Protein AF-A0A935DLB4-F1 (afdb_monomer_lite)

Sequence (302 aa):
MVGELGRLRHGSGQMFHLSMPGDGAEGYAFLTAQEVAPCGLDTGTPAPLRVSHPVTPTAVHASSFIAARDRQYPPELAFDGDPGDGVERGRPWLWRGRVDRGVVRHTDRSRRVTLTTGWDRVSGHGEDLFTGNSHLRRVSFQVDGRTVGTPDVAEDDREVTFEHLHAVGSTVRLVAEAVWPGARWSDLCIAEITIEGTLRQTVASPPPRPSSDDETGAGGDDADQSRCLYQTYTSFHLRPTETVTRVGSEEVATNPQVRVLRAGTTLRGRDGIFYVRFLDGSEREGWMFIPLRDLGPGCPQI

Radius of gyration: 26.47 Å; chains: 1; bounding box: 64×54×97 Å

Foldseek 3Di:
DDDDDDDDDDDDDDDDDDDDDDDDDDDDDDDDDDDDDDDDPDPDDPDPDQDWDWAQALAFDFPDADDDPVDGDGRNQQAPPDLPPPPPPFDDGFAADWGFFTFRQAQWQWAKKKWQFANQDAGPVRHGRRLQAKGAQWKFKDAPNHTPDIDGADSPRRMDMDHGRRDGHRTMTMTRPDIDHHPHYRGYHISHMIIITRHPPPVPDPPDDPDPDDDDDDDDPPVQQVPWKFFRRYWWWFAADPDPDNVRTDTDGDGFIKRFREWDPDDDVQWTWTWIATPPPPRDIGIITDRQVRTDPSHHDD

Structure (mmCIF, N/CA/C/O backbone):
data_AF-A0A935DLB4-F1
#
_entry.id   AF-A0A935DLB4-F1
#
loop_
_atom_site.group_PDB
_atom_site.id
_atom_site.type_symbol
_atom_site.label_atom_id
_atom_site.label_alt_id
_atom_site.label_comp_id
_atom_site.label_asym_id
_atom_site.label_entity_id
_atom_site.label_seq_id
_atom_site.pdbx_PDB_ins_code
_atom_site.Cartn_x
_atom_site.Cartn_y
_atom_site.Cartn_z
_atom_site.occupancy
_atom_site.B_iso_or_equiv
_atom_site.auth_seq_id
_atom_site.auth_comp_id
_atom_site.auth_asym_id
_atom_site.auth_atom_id
_atom_site.pdbx_PDB_model_num
ATOM 1 N N . MET A 1 1 ? -17.895 -26.496 -55.980 1.00 35.25 1 MET A N 1
ATOM 2 C CA . MET A 1 1 ? -19.292 -26.834 -55.646 1.00 35.25 1 MET A CA 1
ATOM 3 C C . MET A 1 1 ? -19.888 -25.588 -55.022 1.00 35.25 1 MET A C 1
ATOM 5 O O . MET A 1 1 ? -19.313 -25.081 -54.071 1.00 35.25 1 MET A O 1
ATOM 9 N N . VAL A 1 2 ? -20.895 -25.016 -55.678 1.00 35.00 2 VAL A N 1
ATOM 10 C CA . VAL A 1 2 ? -21.557 -23.768 -55.279 1.00 35.00 2 VAL A CA 1
ATOM 11 C C . VAL A 1 2 ? -22.557 -24.065 -54.167 1.00 35.00 2 VAL A C 1
ATOM 13 O O . VAL A 1 2 ? -23.265 -25.064 -54.243 1.00 35.00 2 VAL A O 1
ATOM 16 N N . GLY A 1 3 ? -22.628 -23.166 -53.191 1.00 26.30 3 GLY A N 1
ATOM 17 C CA . GLY A 1 3 ? -23.723 -23.046 -52.231 1.00 26.30 3 GLY A CA 1
ATOM 18 C C . GLY A 1 3 ? -23.217 -22.366 -50.962 1.00 26.30 3 GLY A C 1
ATOM 19 O O . GLY A 1 3 ? -22.124 -22.673 -50.509 1.00 26.30 3 GLY A O 1
ATOM 20 N N . GLU A 1 4 ? -23.887 -21.436 -50.305 1.00 25.45 4 GLU A N 1
ATOM 21 C CA . GLU A 1 4 ? -25.060 -20.605 -50.561 1.00 25.45 4 GLU A CA 1
ATOM 22 C C . GLU A 1 4 ? -25.022 -19.623 -49.367 1.00 25.45 4 GLU A C 1
ATOM 24 O O . GLU A 1 4 ? -24.792 -20.042 -48.230 1.00 25.45 4 GLU A O 1
ATOM 29 N N . LEU A 1 5 ? -25.135 -18.311 -49.597 1.00 37.47 5 LEU A N 1
ATOM 30 C CA . LEU A 1 5 ? -25.153 -17.314 -48.517 1.00 37.47 5 LEU A CA 1
ATOM 31 C C . LEU A 1 5 ? -26.534 -17.325 -47.853 1.00 37.47 5 LEU A C 1
ATOM 33 O O . LEU A 1 5 ? -27.473 -16.689 -48.329 1.00 37.47 5 LEU A O 1
ATOM 37 N N . GLY A 1 6 ? -26.646 -18.046 -46.739 1.00 26.39 6 GLY A N 1
ATOM 38 C CA . GLY A 1 6 ? -27.829 -18.039 -45.884 1.00 26.39 6 GLY A CA 1
ATOM 39 C C . GLY A 1 6 ? -27.873 -16.808 -44.974 1.00 26.39 6 GLY A C 1
ATOM 40 O O . GLY A 1 6 ? -27.050 -16.658 -44.075 1.00 26.39 6 GLY A O 1
ATOM 41 N N . ARG A 1 7 ? -28.862 -15.934 -45.188 1.00 33.34 7 ARG A N 1
ATOM 42 C CA . ARG A 1 7 ? -29.357 -14.966 -44.189 1.00 33.34 7 ARG A CA 1
ATOM 43 C C . ARG A 1 7 ? -30.358 -15.645 -43.239 1.00 33.34 7 ARG A C 1
ATOM 45 O O . ARG A 1 7 ? -31.041 -16.566 -43.676 1.00 33.34 7 ARG A O 1
ATOM 52 N N . LEU A 1 8 ? -30.538 -15.038 -42.047 1.00 26.02 8 LEU A N 1
ATOM 53 C CA . LEU A 1 8 ? -31.486 -15.304 -40.924 1.00 26.02 8 LEU A CA 1
ATOM 54 C C . LEU A 1 8 ? -30.790 -15.998 -39.729 1.00 26.02 8 LEU A C 1
ATOM 56 O O . LEU A 1 8 ? -29.996 -16.895 -3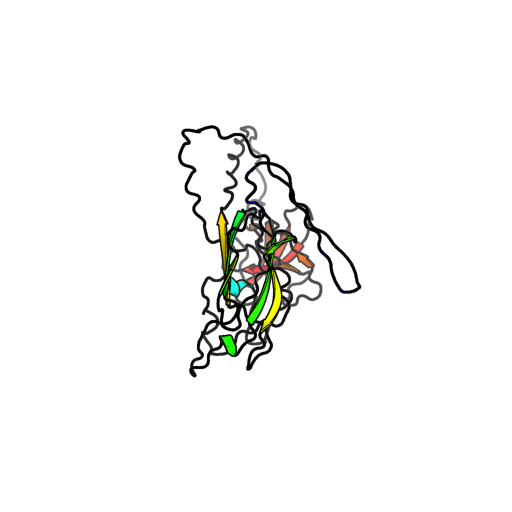9.948 1.00 26.02 8 LEU A O 1
ATOM 60 N N . ARG A 1 9 ? -30.991 -15.678 -38.440 1.00 27.14 9 ARG A N 1
ATOM 61 C CA . ARG A 1 9 ? -31.969 -14.877 -37.670 1.00 27.14 9 ARG A CA 1
ATOM 62 C C . ARG A 1 9 ? -31.340 -14.524 -36.304 1.00 27.14 9 ARG A C 1
ATOM 64 O O . ARG A 1 9 ? -30.455 -15.229 -35.834 1.00 27.14 9 ARG A O 1
ATOM 71 N N . HIS A 1 10 ? -31.838 -13.475 -35.648 1.00 35.41 10 HIS A N 1
ATOM 72 C CA . HIS A 1 10 ? -31.588 -13.212 -34.226 1.00 35.41 10 HIS A CA 1
ATOM 73 C C . HIS A 1 10 ? -32.080 -14.378 -33.347 1.00 35.41 10 HIS A C 1
ATOM 75 O O . HIS A 1 10 ? -33.211 -14.827 -33.517 1.00 35.41 10 HIS A O 1
ATOM 81 N N . GLY A 1 11 ? -31.261 -14.778 -32.368 1.00 31.97 11 GLY A N 1
ATOM 82 C CA . GLY A 1 11 ? -31.686 -15.529 -31.182 1.00 31.97 11 GLY A CA 1
ATOM 83 C C . GLY A 1 11 ? -31.519 -17.050 -31.233 1.00 31.97 11 GLY A C 1
ATOM 84 O O . GLY A 1 11 ? -32.480 -17.763 -31.484 1.00 31.97 11 GLY A O 1
ATOM 85 N N . SER A 1 12 ? -30.326 -17.542 -30.887 1.00 30.66 12 SER A N 1
ATOM 86 C CA . SER A 1 12 ? -30.101 -18.831 -30.203 1.00 30.66 12 SER A CA 1
ATOM 87 C C . SER A 1 12 ? -28.613 -18.944 -29.857 1.00 30.66 12 SER A C 1
ATOM 89 O O . SER A 1 12 ? -27.769 -18.679 -30.712 1.00 30.66 12 SER A O 1
ATOM 91 N N . GLY A 1 13 ? -28.293 -19.280 -28.605 1.00 26.25 13 GLY A N 1
ATOM 92 C CA . GLY A 1 13 ? -26.923 -19.340 -28.090 1.00 26.25 13 GLY A CA 1
ATOM 93 C C . GLY A 1 13 ? -26.011 -20.265 -28.897 1.00 26.25 13 GLY A C 1
ATOM 94 O O . GLY A 1 13 ? -26.408 -21.359 -29.294 1.00 26.25 13 GLY A O 1
ATOM 95 N N . GLN A 1 14 ? -24.779 -19.815 -29.132 1.00 24.69 14 GLN A N 1
ATOM 96 C CA . GLN A 1 14 ? -23.723 -20.662 -29.674 1.00 24.69 14 GLN A CA 1
ATOM 97 C C . GLN A 1 14 ? -23.152 -21.556 -28.572 1.00 24.69 14 GLN A C 1
ATOM 99 O O . GLN A 1 14 ? -22.844 -21.104 -27.471 1.00 24.69 14 GLN A O 1
ATOM 104 N N . MET A 1 15 ? -23.012 -22.834 -28.907 1.00 22.64 15 MET A N 1
ATOM 105 C CA . MET A 1 15 ? -22.328 -23.855 -28.127 1.00 22.64 15 MET A CA 1
ATOM 106 C C . MET A 1 15 ? -20.894 -23.944 -28.664 1.00 22.64 15 MET A C 1
ATOM 108 O O . MET A 1 15 ? -20.707 -24.194 -29.854 1.00 22.64 15 MET A O 1
ATOM 112 N N . PHE A 1 16 ? -19.885 -23.716 -27.822 1.00 23.53 16 PHE A N 1
ATOM 113 C CA . PHE A 1 16 ? -18.481 -23.928 -28.187 1.00 23.53 16 PHE A CA 1
ATOM 114 C C . PHE A 1 16 ? -18.034 -25.306 -27.694 1.00 23.53 16 PHE A C 1
ATOM 116 O O . PHE A 1 16 ? -18.221 -25.639 -26.525 1.00 23.53 16 PHE A O 1
ATOM 123 N N . HIS A 1 17 ? -17.438 -26.101 -28.582 1.00 21.72 17 HIS A N 1
ATOM 124 C CA . HIS A 1 17 ? -16.806 -27.377 -28.249 1.00 21.72 17 HIS A CA 1
ATOM 125 C C . HIS A 1 17 ? -15.303 -27.125 -28.053 1.00 21.72 17 HIS A C 1
ATOM 127 O O . HIS A 1 17 ? -14.601 -26.806 -29.012 1.00 21.72 17 HIS A O 1
ATOM 133 N N . LEU A 1 18 ? -14.804 -27.234 -26.821 1.00 24.72 18 LEU A N 1
ATOM 134 C CA . LEU A 1 18 ? -13.372 -27.156 -26.513 1.00 24.72 18 LEU A CA 1
ATOM 135 C C . LEU A 1 18 ? -12.812 -28.582 -26.460 1.00 24.72 18 LEU A C 1
ATOM 137 O O . LEU A 1 18 ? -13.233 -29.376 -25.625 1.00 24.72 18 LEU A O 1
ATOM 141 N N . SER A 1 19 ? -11.877 -28.916 -27.352 1.00 23.72 19 SER A N 1
ATOM 142 C CA . SER A 1 19 ? -11.066 -30.137 -27.231 1.00 23.72 19 SER A CA 1
ATOM 143 C C . SER A 1 19 ? -9.727 -29.755 -26.610 1.00 23.72 19 SER A C 1
ATOM 145 O O . SER A 1 19 ? -9.022 -28.916 -27.168 1.00 23.72 19 SER A O 1
ATOM 147 N N . MET A 1 20 ? -9.384 -30.341 -25.463 1.00 30.75 20 MET A N 1
ATOM 148 C CA . MET A 1 20 ? -8.102 -30.108 -24.789 1.00 30.75 20 MET A CA 1
ATOM 149 C C . MET A 1 20 ? -7.188 -31.329 -24.951 1.00 30.75 20 MET A C 1
ATOM 151 O O . MET A 1 20 ? -7.648 -32.444 -24.703 1.00 30.75 20 MET A O 1
ATOM 155 N N . PRO A 1 21 ? -5.910 -31.159 -25.329 1.00 29.58 21 PRO A N 1
ATOM 156 C CA . PRO A 1 21 ? -4.906 -32.201 -25.178 1.00 29.58 21 PRO A CA 1
ATOM 157 C C . PRO A 1 21 ? -4.142 -32.022 -23.853 1.00 29.58 21 PRO A C 1
ATOM 159 O O . PRO A 1 21 ? -3.498 -30.994 -23.654 1.00 29.58 21 PRO A O 1
ATOM 162 N N . GLY A 1 22 ? -4.168 -33.032 -22.977 1.00 28.39 22 GLY A N 1
ATOM 163 C CA . GLY A 1 22 ? -3.232 -33.163 -21.847 1.00 28.39 22 GLY A CA 1
ATOM 164 C C . GLY A 1 22 ? -3.891 -33.402 -20.486 1.00 28.39 22 GLY A C 1
ATOM 165 O O . GLY A 1 22 ? -4.756 -32.640 -20.063 1.00 28.39 22 GLY A O 1
ATOM 166 N N . ASP A 1 23 ? -3.464 -34.474 -19.817 1.00 34.12 23 ASP A N 1
ATOM 167 C CA . ASP A 1 23 ? -3.998 -34.985 -18.552 1.00 34.12 23 ASP A CA 1
ATOM 168 C C . ASP A 1 23 ? -3.716 -34.069 -17.348 1.00 34.12 23 ASP A C 1
ATOM 170 O O . ASP A 1 23 ? -2.567 -33.715 -17.084 1.00 34.12 23 ASP A O 1
ATOM 174 N N . GLY A 1 24 ? -4.765 -33.782 -16.563 1.00 31.30 24 GLY A N 1
ATOM 175 C CA . GLY A 1 24 ? -4.637 -33.355 -15.162 1.00 31.30 24 GLY A CA 1
ATOM 176 C C . GLY A 1 24 ? -5.368 -32.067 -14.753 1.00 31.30 24 GLY A C 1
ATOM 177 O O . GLY A 1 24 ? -4.694 -31.087 -14.479 1.00 31.30 24 GLY A O 1
ATOM 178 N N . ALA A 1 25 ? -6.713 -32.130 -14.685 1.00 26.31 25 ALA A N 1
ATOM 179 C CA . ALA A 1 25 ? -7.640 -31.572 -13.660 1.00 26.31 25 ALA A CA 1
ATOM 180 C C . ALA A 1 25 ? -7.475 -30.088 -13.183 1.00 26.31 25 ALA A C 1
ATOM 182 O O . ALA A 1 25 ? -6.382 -29.676 -12.831 1.00 26.31 25 ALA A O 1
ATOM 183 N N . GLU A 1 26 ? -8.473 -29.194 -13.042 1.00 25.69 26 GLU A N 1
ATOM 184 C CA . GLU A 1 26 ? -9.954 -29.187 -13.047 1.00 25.69 26 GLU A CA 1
ATOM 185 C C . GLU A 1 26 ? -10.482 -27.821 -13.592 1.00 25.69 26 GLU A C 1
ATOM 187 O O . GLU A 1 26 ? -9.744 -26.835 -13.617 1.00 25.69 26 GLU A O 1
ATOM 192 N N . GLY A 1 27 ? -11.755 -27.763 -14.032 1.00 22.38 27 GLY A N 1
ATOM 193 C CA . GLY A 1 27 ? -12.487 -26.548 -14.481 1.00 22.38 27 GLY A CA 1
ATOM 194 C C . GLY A 1 27 ? -12.717 -25.515 -13.360 1.00 22.38 27 GLY A C 1
ATOM 195 O O . GLY A 1 27 ? -12.320 -25.764 -12.234 1.00 22.38 27 GLY A O 1
ATOM 196 N N . TYR A 1 28 ? -13.275 -24.310 -13.577 1.00 22.78 28 TYR A N 1
ATOM 197 C CA . TYR A 1 28 ? -14.666 -23.991 -13.980 1.00 22.78 28 TYR A CA 1
ATOM 198 C C . TYR A 1 28 ? -14.797 -22.571 -14.591 1.00 22.78 28 TYR A C 1
ATOM 200 O O . TYR A 1 28 ? -13.914 -21.730 -14.434 1.00 22.78 28 TYR A O 1
ATOM 208 N N . ALA A 1 29 ? -15.957 -22.275 -15.197 1.00 19.80 29 ALA A N 1
ATOM 209 C CA . ALA A 1 29 ? -16.395 -20.945 -15.639 1.00 19.80 29 ALA A CA 1
ATOM 210 C C . ALA A 1 29 ? -17.683 -20.513 -14.910 1.00 19.80 29 ALA A C 1
ATOM 212 O O . ALA A 1 29 ? -18.537 -21.351 -14.627 1.00 19.80 29 ALA A O 1
ATOM 213 N N . PHE A 1 30 ? -17.864 -19.206 -14.684 1.00 20.28 30 PHE A N 1
ATOM 214 C CA . PHE A 1 30 ? -19.145 -18.622 -14.269 1.00 20.28 30 PHE A CA 1
ATOM 215 C C . PHE A 1 30 ? -19.497 -17.407 -15.135 1.00 20.28 30 PHE A C 1
ATOM 217 O O . PHE A 1 30 ? -18.723 -16.457 -15.241 1.00 20.28 30 PHE A O 1
ATOM 224 N N . LEU A 1 31 ? -20.703 -17.439 -15.702 1.00 20.25 31 LEU A N 1
ATOM 225 C CA . LEU A 1 31 ? -21.439 -16.304 -16.254 1.00 20.25 31 LEU A CA 1
ATOM 226 C C . LEU A 1 31 ? -22.656 -16.082 -15.356 1.00 20.25 31 LEU A C 1
ATOM 228 O O . LEU A 1 31 ? -23.436 -17.008 -15.142 1.00 20.25 31 LEU A O 1
ATOM 232 N N . THR A 1 32 ? -22.853 -14.861 -14.871 1.00 21.97 32 THR A N 1
ATOM 233 C CA . THR A 1 32 ? -24.133 -14.438 -14.291 1.00 21.97 32 THR A CA 1
ATOM 234 C C . THR A 1 32 ? -24.615 -13.209 -15.041 1.00 21.97 32 THR A C 1
ATOM 236 O O . THR A 1 32 ? -23.935 -12.183 -15.065 1.00 21.97 32 THR A O 1
ATOM 239 N N . ALA A 1 33 ? -25.769 -13.355 -15.689 1.00 22.62 33 ALA A N 1
ATOM 240 C CA . ALA A 1 33 ? -26.461 -12.309 -16.421 1.00 22.62 33 ALA A CA 1
ATOM 241 C C . ALA A 1 33 ? -26.985 -11.218 -15.477 1.00 22.62 33 ALA A C 1
ATOM 243 O O . ALA A 1 33 ? -27.434 -11.513 -14.369 1.00 22.62 33 ALA A O 1
ATOM 244 N N . GLN A 1 34 ? -26.984 -9.976 -15.958 1.00 24.09 34 GLN A N 1
ATOM 245 C CA . GLN A 1 34 ? -27.821 -8.913 -15.420 1.00 24.09 34 GLN A CA 1
ATOM 246 C C . GLN A 1 34 ? -28.918 -8.607 -16.447 1.00 24.09 34 GLN A C 1
ATOM 248 O O . GLN A 1 34 ? -28.673 -8.562 -17.651 1.00 24.09 34 GLN A O 1
ATOM 253 N N . GLU A 1 35 ? -30.135 -8.480 -15.936 1.00 25.00 35 GLU A N 1
ATOM 254 C CA . GLU A 1 35 ? -31.395 -8.250 -16.637 1.00 25.00 35 GLU A CA 1
ATOM 255 C C . GLU A 1 35 ? -31.312 -7.049 -17.603 1.00 25.00 35 GLU A C 1
ATOM 257 O O . GLU A 1 35 ? -31.009 -5.928 -17.193 1.00 25.00 35 GLU A O 1
ATOM 262 N N . VAL A 1 36 ? -31.568 -7.277 -18.898 1.00 27.20 36 VAL A N 1
ATOM 263 C CA . VAL A 1 36 ? -31.719 -6.199 -19.888 1.00 27.20 36 VAL A CA 1
ATOM 264 C C . VAL A 1 36 ? -33.172 -5.739 -19.847 1.00 27.20 36 VAL A C 1
ATOM 266 O O . VAL A 1 36 ? -34.053 -6.384 -20.416 1.00 27.20 36 VAL A O 1
ATOM 269 N N . ALA A 1 37 ? -33.425 -4.630 -19.155 1.00 32.31 37 ALA A N 1
ATOM 270 C CA . ALA A 1 37 ? -34.703 -3.936 -19.230 1.00 32.31 37 ALA A CA 1
ATOM 271 C C . ALA A 1 37 ? -34.933 -3.392 -20.661 1.00 32.31 37 ALA A C 1
ATOM 273 O O . ALA A 1 37 ? -33.974 -2.978 -21.320 1.00 32.31 37 ALA A O 1
ATOM 274 N N . PRO A 1 38 ? -36.182 -3.384 -21.165 1.00 38.59 38 PRO A N 1
ATOM 275 C CA . PRO A 1 38 ? -36.496 -2.870 -22.493 1.00 38.59 38 PRO A CA 1
ATOM 276 C C . PRO A 1 38 ? -36.154 -1.380 -22.609 1.00 38.59 38 PRO A C 1
ATOM 278 O O . PRO A 1 38 ? -36.328 -0.615 -21.663 1.00 38.59 38 PRO A O 1
ATOM 281 N N . CYS A 1 39 ? -35.688 -0.980 -23.795 1.00 34.75 39 CYS A N 1
ATOM 282 C CA . CYS A 1 39 ? -35.327 0.389 -24.150 1.00 34.75 39 CYS A CA 1
ATOM 283 C C . CYS A 1 39 ? -36.515 1.352 -23.973 1.00 34.75 39 CYS A C 1
ATOM 285 O O . CYS A 1 39 ? -37.290 1.576 -24.902 1.00 34.75 39 CYS A O 1
ATOM 287 N N . GLY A 1 40 ? -36.649 1.937 -22.786 1.00 39.22 40 GLY A N 1
ATOM 288 C CA . GLY A 1 40 ? -37.397 3.169 -22.585 1.00 39.22 40 GLY A CA 1
ATOM 289 C C . GLY A 1 40 ? -36.527 4.340 -23.027 1.00 39.22 40 GLY A C 1
ATOM 290 O O . GLY A 1 40 ? -35.408 4.492 -22.543 1.00 39.22 40 GLY A O 1
ATOM 291 N N . LEU A 1 41 ? -37.022 5.152 -23.962 1.00 43.94 41 LEU A N 1
ATOM 292 C CA . LEU A 1 41 ? -36.479 6.481 -24.249 1.00 43.94 41 LEU A CA 1
ATOM 293 C C . LEU A 1 41 ? -36.715 7.360 -23.015 1.00 43.94 41 LEU A C 1
ATOM 295 O O . LEU A 1 41 ? -37.708 8.076 -22.929 1.00 43.94 41 LEU A O 1
ATOM 299 N N . ASP A 1 42 ? -35.825 7.241 -22.036 1.00 45.38 42 ASP A N 1
ATOM 300 C CA . ASP A 1 42 ? -35.773 8.132 -20.891 1.00 45.38 42 ASP A CA 1
ATOM 301 C C . ASP A 1 42 ? -35.138 9.443 -21.363 1.00 45.38 42 ASP A C 1
ATOM 303 O O . ASP A 1 42 ? -34.022 9.459 -21.891 1.00 45.38 42 ASP A O 1
ATOM 307 N N . THR A 1 43 ? -35.854 10.556 -21.219 1.00 53.50 43 THR A N 1
ATOM 308 C CA . THR A 1 43 ? -35.376 11.919 -21.515 1.00 53.50 43 THR A CA 1
ATOM 309 C C . THR A 1 43 ? -34.399 12.387 -20.427 1.00 53.50 43 THR A C 1
ATOM 311 O O . THR A 1 43 ? -34.546 13.466 -19.854 1.00 53.50 43 THR A O 1
ATOM 314 N N . GLY A 1 44 ? -33.447 11.510 -20.099 1.00 49.03 44 GLY A N 1
ATOM 315 C CA . GLY A 1 44 ? -32.759 11.418 -18.825 1.00 49.03 44 GLY A CA 1
ATOM 316 C C . GLY A 1 44 ? -32.046 12.698 -18.431 1.00 49.03 44 GLY A C 1
ATOM 317 O O . GLY A 1 44 ? -31.256 13.265 -19.188 1.00 49.03 44 GLY A O 1
ATOM 318 N N . THR A 1 45 ? -32.292 13.112 -17.190 1.00 63.84 45 THR A N 1
ATOM 319 C CA . THR A 1 45 ? -31.398 13.997 -16.448 1.00 63.84 45 THR A CA 1
ATOM 320 C C . THR A 1 45 ? -29.957 13.520 -16.671 1.00 63.84 45 THR A C 1
ATOM 322 O O . THR A 1 45 ? -29.697 12.331 -16.462 1.00 63.84 45 THR A O 1
ATOM 325 N N . PRO A 1 46 ? -29.027 14.382 -17.130 1.00 68.94 46 PRO A N 1
ATOM 326 C CA . PRO A 1 46 ? -27.661 13.962 -17.407 1.00 68.94 46 PRO A CA 1
ATOM 327 C C . PRO A 1 46 ? -27.102 13.269 -16.168 1.00 68.94 46 PRO A C 1
ATOM 329 O O . PRO A 1 46 ? -27.151 13.822 -15.066 1.00 68.94 46 PRO A O 1
ATOM 332 N N . ALA A 1 47 ? -26.627 12.033 -16.343 1.00 65.00 47 ALA A N 1
ATOM 333 C CA . ALA A 1 47 ? -26.032 11.278 -15.253 1.00 65.00 47 ALA A CA 1
ATOM 334 C C . ALA A 1 47 ? -24.938 12.148 -14.614 1.00 65.00 47 ALA A C 1
ATOM 336 O O . ALA A 1 47 ? -24.115 12.707 -15.347 1.00 65.00 47 ALA A O 1
ATOM 337 N N . PRO A 1 48 ? -24.922 12.304 -13.279 1.00 69.56 48 PRO A N 1
ATOM 338 C CA . PRO A 1 48 ? -23.940 13.155 -12.629 1.00 69.56 48 PRO A CA 1
ATOM 339 C C . PRO A 1 48 ? -22.534 12.709 -13.038 1.00 69.56 48 PRO A C 1
ATOM 341 O O . PRO A 1 48 ? -22.217 11.515 -12.992 1.00 69.56 48 PRO A O 1
ATOM 344 N N . LEU A 1 49 ? -21.707 13.672 -13.460 1.00 65.38 49 LEU A N 1
ATOM 345 C CA . LEU A 1 49 ? -20.290 13.467 -13.752 1.00 65.38 49 LEU A CA 1
ATOM 346 C C . LEU A 1 49 ? -19.639 12.813 -12.532 1.00 65.38 49 LEU A C 1
ATOM 348 O O . LEU A 1 49 ? -19.480 13.427 -11.479 1.00 65.38 49 LEU A O 1
ATOM 352 N N . ARG A 1 50 ? -19.299 11.531 -12.662 1.00 71.44 50 ARG A N 1
ATOM 353 C CA . ARG A 1 50 ? -18.614 10.784 -11.608 1.00 71.44 50 ARG A CA 1
ATOM 354 C C . ARG A 1 50 ? -17.133 11.113 -11.683 1.00 71.44 50 ARG A C 1
ATOM 356 O O . ARG A 1 50 ? -16.407 10.434 -12.410 1.00 71.44 50 ARG A O 1
ATOM 363 N N . VAL A 1 51 ? -16.723 12.144 -10.954 1.00 75.75 51 VAL A N 1
ATOM 364 C CA . VAL A 1 51 ? -15.314 12.489 -10.748 1.00 75.75 51 VAL A CA 1
ATOM 365 C C . VAL A 1 51 ? -14.647 11.338 -9.988 1.00 75.75 51 VAL A C 1
ATOM 367 O O . VAL A 1 51 ? -15.162 10.880 -8.966 1.00 75.75 51 VAL A O 1
ATOM 370 N N . SER A 1 52 ? -13.562 10.793 -10.539 1.00 79.19 52 SER A N 1
ATOM 371 C CA . SER A 1 52 ? -12.677 9.877 -9.818 1.00 79.19 52 SER A CA 1
ATOM 372 C C . SER A 1 52 ? -11.679 10.685 -8.999 1.00 79.19 52 SER A C 1
ATOM 374 O O . SER A 1 52 ? -11.235 11.751 -9.422 1.00 79.19 52 SER A O 1
ATOM 376 N N . HIS A 1 53 ? -11.333 10.169 -7.825 1.00 82.75 53 HIS A N 1
ATOM 377 C CA . HIS A 1 53 ? -10.320 10.760 -6.961 1.00 82.75 53 HIS A CA 1
ATOM 378 C C . HIS A 1 53 ? -9.245 9.714 -6.650 1.00 82.75 53 HIS A C 1
ATOM 380 O O . HIS A 1 53 ? -9.583 8.525 -6.562 1.00 82.75 53 HIS A O 1
ATOM 386 N N . PRO A 1 54 ? -7.979 10.132 -6.468 1.00 84.56 54 PRO A N 1
ATOM 387 C CA . PRO A 1 54 ? -6.964 9.284 -5.860 1.00 84.56 54 PRO A CA 1
ATOM 388 C C . PRO A 1 54 ? -7.441 8.792 -4.490 1.00 84.56 54 PRO A C 1
ATOM 390 O O . PRO A 1 54 ? -7.991 9.560 -3.698 1.00 84.56 54 PRO A O 1
ATOM 393 N N . VAL A 1 55 ? -7.248 7.506 -4.226 1.00 82.88 55 VAL A N 1
ATOM 394 C CA . VAL A 1 55 ? -7.609 6.838 -2.978 1.00 82.88 55 VAL A CA 1
ATOM 395 C C . VAL A 1 55 ? -6.325 6.431 -2.277 1.00 82.88 55 VAL A C 1
ATOM 397 O O . VAL A 1 55 ? -5.607 5.547 -2.743 1.00 82.88 55 VAL A O 1
ATOM 400 N N . THR A 1 56 ? -6.055 7.045 -1.129 1.00 79.62 56 THR A N 1
ATOM 401 C CA . THR A 1 56 ? -4.931 6.653 -0.276 1.00 79.62 56 THR A CA 1
ATOM 402 C C . THR A 1 56 ? -5.337 5.457 0.594 1.00 79.62 56 THR A C 1
ATOM 404 O O . THR A 1 56 ? -6.352 5.533 1.302 1.00 79.62 56 THR A O 1
ATOM 407 N N . PRO A 1 57 ? -4.576 4.347 0.579 1.00 76.06 57 PRO A N 1
ATOM 408 C CA . PRO A 1 57 ? -4.792 3.234 1.497 1.00 76.06 57 PRO A CA 1
ATOM 409 C C . PRO A 1 57 ? -4.751 3.692 2.955 1.00 76.06 57 PRO A C 1
ATOM 411 O O . PRO A 1 57 ? -3.865 4.445 3.346 1.00 76.06 57 PRO A O 1
ATOM 414 N N . THR A 1 58 ? -5.653 3.183 3.794 1.00 72.00 58 THR A N 1
ATOM 415 C CA . THR A 1 58 ? -5.522 3.374 5.249 1.00 72.00 58 THR A CA 1
ATOM 416 C C . THR A 1 58 ? -4.403 2.510 5.830 1.00 72.00 58 THR A C 1
ATOM 418 O O . THR A 1 58 ? -3.785 2.898 6.812 1.00 72.00 58 THR A O 1
ATOM 421 N N . ALA A 1 59 ? -4.146 1.342 5.227 1.00 72.44 59 ALA A N 1
ATOM 422 C CA . ALA A 1 59 ? -3.127 0.384 5.631 1.00 72.44 59 ALA A CA 1
ATOM 423 C C . ALA A 1 59 ? -2.434 -0.222 4.408 1.00 72.44 59 ALA A C 1
ATOM 425 O O . ALA A 1 59 ? -3.081 -0.549 3.410 1.00 72.44 59 ALA A O 1
ATOM 426 N N . VAL A 1 60 ? -1.125 -0.441 4.506 1.00 75.69 60 VAL A N 1
ATOM 427 C CA . VAL A 1 60 ? -0.367 -1.151 3.477 1.00 75.69 60 VAL A CA 1
ATOM 428 C C . VAL A 1 60 ? 0.421 -2.270 4.135 1.00 75.69 60 VAL A C 1
ATOM 430 O O . VAL A 1 60 ? 1.004 -2.104 5.200 1.00 75.69 60 VAL A O 1
ATOM 433 N N . HIS A 1 61 ? 0.392 -3.441 3.513 1.00 74.44 61 HIS A N 1
ATOM 434 C CA . HIS A 1 61 ? 1.163 -4.590 3.948 1.00 74.44 61 HIS A CA 1
ATOM 435 C C . HIS A 1 61 ? 1.975 -5.115 2.765 1.00 74.44 61 HIS A C 1
ATOM 437 O O . HIS A 1 61 ? 1.758 -4.760 1.606 1.00 74.44 61 HIS A O 1
ATOM 443 N N . ALA A 1 62 ? 2.929 -5.977 3.071 1.00 76.06 62 ALA A N 1
ATOM 444 C CA . ALA A 1 62 ? 3.609 -6.810 2.100 1.00 76.06 62 ALA A CA 1
ATOM 445 C C . ALA A 1 62 ? 4.016 -8.115 2.783 1.00 76.06 62 ALA A C 1
ATOM 447 O O . ALA A 1 62 ? 4.128 -8.147 4.010 1.00 76.06 62 ALA A O 1
ATOM 448 N N . SER A 1 63 ? 4.246 -9.188 2.017 1.00 68.38 63 SER A N 1
ATOM 449 C CA . SER A 1 63 ? 4.737 -10.443 2.619 1.00 68.38 63 SER A CA 1
ATOM 450 C C . SER A 1 63 ? 6.113 -10.254 3.254 1.00 68.38 63 SER A C 1
ATOM 452 O O . SER A 1 63 ? 6.408 -10.825 4.300 1.00 68.38 63 SER A O 1
ATOM 454 N N . SER A 1 64 ? 6.939 -9.421 2.627 1.00 70.50 64 SER A N 1
ATOM 455 C CA . SER A 1 64 ? 8.251 -9.023 3.092 1.00 70.50 64 SER A CA 1
ATOM 456 C C . SER A 1 64 ? 8.706 -7.776 2.345 1.00 70.50 64 SER A C 1
ATOM 458 O O . SER A 1 64 ? 8.211 -7.442 1.269 1.00 70.50 64 SER A O 1
ATOM 460 N N . PHE A 1 65 ? 9.654 -7.080 2.953 1.00 77.31 65 PHE A N 1
ATOM 461 C CA . PHE A 1 65 ? 10.321 -5.918 2.395 1.00 77.31 65 PHE A CA 1
ATOM 462 C C . PHE A 1 65 ? 11.737 -5.856 2.967 1.00 77.31 65 PHE A C 1
ATOM 464 O O . PHE A 1 65 ? 12.050 -6.533 3.955 1.00 77.31 65 PHE A O 1
ATOM 471 N N . ILE A 1 66 ? 12.613 -5.063 2.357 1.00 71.56 66 ILE A N 1
ATOM 472 C CA . ILE A 1 66 ? 13.980 -4.940 2.854 1.00 71.56 66 ILE A CA 1
ATOM 473 C C . ILE A 1 66 ? 14.029 -3.957 4.027 1.00 71.56 66 ILE A C 1
ATOM 475 O O . ILE A 1 66 ? 13.766 -2.763 3.898 1.00 71.56 66 ILE A O 1
ATOM 479 N N . ALA A 1 67 ? 14.409 -4.492 5.186 1.00 71.81 67 ALA A N 1
ATOM 480 C CA . ALA A 1 67 ? 14.699 -3.746 6.402 1.00 71.81 67 ALA A CA 1
ATOM 481 C C . ALA A 1 67 ? 16.194 -3.892 6.735 1.00 71.81 67 ALA A C 1
ATOM 483 O O . ALA A 1 67 ? 16.598 -4.780 7.489 1.00 71.81 67 ALA A O 1
ATOM 484 N N . ALA A 1 68 ? 17.033 -3.052 6.128 1.00 73.44 68 ALA A N 1
ATOM 485 C CA . ALA A 1 68 ? 18.457 -2.963 6.438 1.00 73.44 68 ALA A CA 1
ATOM 486 C C . ALA A 1 68 ? 18.699 -2.034 7.646 1.00 73.44 68 ALA A C 1
ATOM 488 O O . ALA A 1 68 ? 17.860 -1.207 8.002 1.00 73.44 68 ALA A O 1
ATOM 489 N N . ARG A 1 69 ? 19.860 -2.161 8.307 1.00 69.56 69 ARG A N 1
ATOM 490 C CA . ARG A 1 69 ? 20.173 -1.388 9.530 1.00 69.56 69 ARG A CA 1
ATOM 491 C C . ARG A 1 69 ? 20.146 0.126 9.317 1.00 69.56 69 ARG A C 1
ATOM 493 O O . ARG A 1 69 ? 19.763 0.850 10.226 1.00 69.56 69 ARG A O 1
ATOM 500 N N . ASP A 1 70 ? 20.573 0.590 8.150 1.00 79.69 70 ASP A N 1
ATOM 501 C CA . ASP A 1 70 ? 20.654 2.005 7.793 1.00 79.69 70 ASP A CA 1
ATOM 502 C C . ASP A 1 70 ? 19.490 2.472 6.905 1.00 79.69 70 ASP A C 1
ATOM 504 O O . ASP A 1 70 ? 19.396 3.667 6.627 1.00 79.69 70 ASP A O 1
ATOM 508 N N . ARG A 1 71 ? 18.626 1.556 6.430 1.00 69.00 71 ARG A N 1
ATOM 509 C CA . ARG A 1 71 ? 17.582 1.841 5.429 1.00 69.00 71 ARG A CA 1
ATOM 510 C C . ARG A 1 71 ? 16.391 0.904 5.561 1.00 69.00 71 ARG A C 1
ATOM 512 O O . ARG A 1 71 ? 16.551 -0.312 5.630 1.00 69.00 71 ARG A O 1
ATOM 519 N N . GLN A 1 72 ? 15.192 1.465 5.528 1.00 73.19 72 GLN A N 1
ATOM 520 C CA . GLN A 1 72 ? 13.952 0.698 5.500 1.00 73.19 72 GLN A CA 1
ATOM 521 C C . GLN A 1 72 ? 13.199 1.040 4.223 1.00 73.19 72 GLN A C 1
ATOM 523 O O . GLN A 1 72 ? 13.129 2.209 3.852 1.00 73.19 72 GLN A O 1
ATOM 528 N N . TYR A 1 73 ? 12.640 0.018 3.584 1.00 75.12 73 TYR A N 1
ATOM 529 C CA . TYR A 1 73 ? 11.856 0.148 2.359 1.00 75.12 73 TYR A CA 1
ATOM 530 C C . TYR A 1 73 ? 10.436 -0.356 2.595 1.00 75.12 73 TYR A C 1
ATOM 532 O O . TYR A 1 73 ? 10.081 -1.438 2.130 1.00 75.12 73 TYR A O 1
ATOM 540 N N . PRO A 1 74 ? 9.656 0.345 3.427 1.00 79.88 74 PRO A N 1
ATOM 541 C CA . PRO A 1 74 ? 8.349 -0.134 3.818 1.00 79.88 74 PRO A CA 1
ATOM 542 C C . PRO A 1 74 ? 7.333 0.076 2.664 1.00 79.88 74 PRO A C 1
ATOM 544 O O . PRO A 1 74 ? 7.534 0.951 1.817 1.00 79.88 74 PRO A O 1
ATOM 547 N N . PRO A 1 75 ? 6.266 -0.740 2.588 1.00 80.12 75 PRO A N 1
ATOM 548 C CA . PRO A 1 75 ? 5.265 -0.705 1.508 1.00 80.12 75 PRO A CA 1
ATOM 549 C C . PRO A 1 75 ? 4.549 0.613 1.275 1.00 80.12 75 PRO A C 1
ATOM 551 O O . PRO A 1 75 ? 4.047 0.850 0.181 1.00 80.12 75 PRO A O 1
ATOM 554 N N . GLU A 1 76 ? 4.507 1.464 2.281 1.00 82.75 76 GLU A N 1
ATOM 555 C CA . GLU A 1 76 ? 3.862 2.764 2.244 1.00 82.75 76 GLU A CA 1
ATOM 556 C C . GLU A 1 76 ? 4.517 3.711 1.231 1.00 82.75 76 GLU A C 1
ATOM 558 O O . GLU A 1 76 ? 3.838 4.598 0.728 1.00 82.75 76 GLU A O 1
ATOM 563 N N . LEU A 1 77 ? 5.793 3.496 0.889 1.00 80.94 77 LEU A N 1
ATOM 564 C CA . LEU A 1 77 ? 6.497 4.307 -0.110 1.00 80.94 77 LEU A CA 1
ATOM 565 C C . LEU A 1 77 ? 5.990 4.085 -1.536 1.00 80.94 77 LEU A C 1
ATOM 567 O O . LEU A 1 77 ? 6.188 4.936 -2.378 1.00 80.94 77 LEU A O 1
ATOM 571 N N . ALA A 1 78 ? 5.293 2.982 -1.816 1.00 85.56 78 ALA A N 1
ATOM 572 C CA . ALA A 1 78 ? 4.663 2.792 -3.121 1.00 85.56 78 ALA A CA 1
ATOM 573 C C . ALA A 1 78 ? 3.355 3.597 -3.277 1.00 85.56 78 ALA A C 1
ATOM 575 O O . ALA A 1 78 ? 2.623 3.367 -4.229 1.00 85.56 78 ALA A O 1
ATOM 576 N N . PHE A 1 79 ? 2.992 4.442 -2.309 1.00 84.12 79 PHE A N 1
ATOM 577 C CA . PHE A 1 79 ? 1.752 5.227 -2.300 1.00 84.12 79 PHE A CA 1
ATOM 578 C C . PHE A 1 79 ? 1.996 6.685 -1.882 1.00 84.12 79 PHE A C 1
ATOM 580 O O . PHE A 1 79 ? 1.048 7.379 -1.500 1.00 84.12 79 PHE A O 1
ATOM 587 N N . ASP A 1 80 ? 3.251 7.139 -1.861 1.00 82.69 80 ASP A N 1
ATOM 588 C CA . ASP A 1 80 ? 3.598 8.492 -1.416 1.00 82.69 80 ASP A CA 1
ATOM 589 C C . ASP A 1 80 ? 3.427 9.548 -2.522 1.00 82.69 80 ASP A C 1
ATOM 591 O O . ASP A 1 80 ? 3.457 10.747 -2.233 1.00 82.69 80 ASP A O 1
ATOM 595 N N . GLY A 1 81 ? 3.137 9.115 -3.755 1.00 84.81 81 GLY A N 1
ATOM 596 C CA . GLY A 1 81 ? 2.909 9.990 -4.897 1.00 84.81 81 GLY A CA 1
ATOM 597 C C . GLY A 1 81 ? 4.193 10.555 -5.496 1.00 84.81 81 GLY A C 1
ATOM 598 O O . GLY A 1 81 ? 4.110 11.387 -6.403 1.00 84.81 81 GLY A O 1
ATOM 599 N N . ASP A 1 82 ? 5.362 10.119 -5.023 1.00 79.38 82 ASP A N 1
ATOM 600 C CA . ASP A 1 82 ? 6.628 10.385 -5.677 1.00 79.38 82 ASP A CA 1
ATOM 601 C C . ASP A 1 82 ? 7.232 9.064 -6.178 1.00 79.38 82 ASP A C 1
ATOM 603 O O . ASP A 1 82 ? 7.896 8.350 -5.422 1.00 79.38 82 ASP A O 1
ATOM 607 N N . PRO A 1 83 ? 7.155 8.776 -7.496 1.00 67.75 83 PRO A N 1
ATOM 608 C CA . PRO A 1 83 ? 7.830 7.612 -8.084 1.00 67.75 83 PRO A CA 1
ATOM 609 C C . PRO A 1 83 ? 9.366 7.649 -7.901 1.00 67.75 83 PRO A C 1
ATOM 611 O O . PRO A 1 83 ? 10.097 6.762 -8.357 1.00 67.75 83 PRO A O 1
ATOM 614 N N . GLY A 1 84 ? 9.882 8.707 -7.272 1.00 60.31 84 GLY A N 1
ATOM 615 C CA . GLY A 1 84 ? 11.261 9.061 -7.091 1.00 60.31 84 GLY A CA 1
ATOM 616 C C . GLY A 1 84 ? 11.822 9.229 -5.674 1.00 60.31 84 GLY A C 1
ATOM 617 O O . GLY A 1 84 ? 13.055 9.291 -5.577 1.00 60.31 84 GLY A O 1
ATOM 618 N N . ASP A 1 85 ? 11.043 9.259 -4.589 1.00 54.62 85 ASP A N 1
ATOM 619 C CA . ASP A 1 85 ? 11.536 9.736 -3.272 1.00 54.62 85 ASP A CA 1
ATOM 620 C C . ASP A 1 85 ? 12.475 8.759 -2.523 1.00 54.62 85 ASP A C 1
ATOM 622 O O . ASP A 1 85 ? 12.845 8.933 -1.362 1.00 54.62 85 ASP A O 1
ATOM 626 N N . GLY A 1 86 ? 13.003 7.743 -3.203 1.00 45.75 86 GLY A N 1
ATOM 627 C CA . GLY A 1 86 ? 14.031 6.842 -2.652 1.00 45.75 86 GLY A CA 1
ATOM 628 C C . GLY A 1 86 ? 15.456 7.283 -2.814 1.00 45.75 86 GLY A C 1
ATOM 629 O O . GLY A 1 86 ? 16.374 6.522 -2.496 1.00 45.75 86 GLY A O 1
ATOM 630 N N . VAL A 1 87 ? 15.672 8.455 -3.404 1.00 36.25 87 VAL A N 1
ATOM 631 C CA . VAL A 1 87 ? 16.973 8.816 -3.976 1.00 36.25 87 VAL A CA 1
ATOM 632 C C . VAL A 1 87 ? 17.565 10.064 -3.357 1.00 36.25 87 VAL A C 1
ATOM 634 O O . VAL A 1 87 ? 18.434 10.672 -3.965 1.00 36.25 87 VAL A O 1
ATOM 637 N N . GLU A 1 88 ? 17.268 10.408 -2.107 1.00 37.09 88 GLU A N 1
ATOM 638 C CA . GLU A 1 88 ? 18.170 11.377 -1.472 1.00 37.09 88 GLU A CA 1
ATOM 639 C C . GLU A 1 88 ? 19.562 10.793 -1.156 1.00 37.09 88 GLU A C 1
ATOM 641 O O . GLU A 1 88 ? 20.478 11.560 -0.873 1.00 37.09 88 GLU A O 1
ATOM 646 N N . ARG A 1 89 ? 19.816 9.469 -1.270 1.00 35.00 89 ARG A N 1
ATOM 647 C CA . ARG A 1 89 ? 21.170 8.895 -1.031 1.00 35.00 89 ARG A CA 1
ATOM 648 C C . ARG A 1 89 ? 21.593 7.717 -1.919 1.00 35.00 89 ARG A C 1
ATOM 650 O O . ARG A 1 89 ? 22.176 6.742 -1.422 1.00 35.00 89 ARG A O 1
ATOM 657 N N . GLY A 1 90 ? 21.329 7.810 -3.222 1.00 32.59 90 GLY A N 1
ATOM 658 C CA . GLY A 1 90 ? 22.117 7.135 -4.264 1.00 32.59 90 GLY A CA 1
ATOM 659 C C . GLY A 1 90 ? 22.328 5.621 -4.137 1.00 32.59 90 GLY A C 1
ATOM 660 O O . GLY A 1 90 ? 23.424 5.157 -4.448 1.00 32.59 90 GLY A O 1
ATOM 661 N N . ARG A 1 91 ? 21.343 4.833 -3.674 1.00 38.03 91 ARG A N 1
ATOM 662 C CA . ARG A 1 91 ? 21.425 3.363 -3.779 1.00 38.03 91 ARG A CA 1
ATOM 663 C C . ARG A 1 91 ? 20.074 2.704 -4.034 1.00 38.03 91 ARG A C 1
ATOM 665 O O . ARG A 1 91 ? 19.066 3.268 -3.615 1.00 38.03 91 ARG A O 1
ATOM 672 N N . PRO A 1 92 ? 20.090 1.508 -4.646 1.00 36.81 92 PRO A N 1
ATOM 673 C CA . PRO A 1 92 ? 18.894 0.850 -5.097 1.00 36.81 92 PRO A CA 1
ATOM 674 C C . PRO A 1 92 ? 17.780 0.594 -4.063 1.00 36.81 92 PRO A C 1
ATOM 676 O O . PRO A 1 92 ? 18.103 0.145 -2.966 1.00 36.81 92 PRO A O 1
ATOM 679 N N . TRP A 1 93 ? 16.502 0.810 -4.403 1.00 41.12 93 TRP A N 1
ATOM 680 C CA . TRP A 1 93 ? 15.350 0.148 -3.780 1.00 41.12 93 TRP A CA 1
ATOM 681 C C . TRP A 1 93 ? 15.354 -1.334 -4.117 1.00 41.12 93 TRP A C 1
ATOM 683 O O . TRP A 1 93 ? 15.737 -1.713 -5.221 1.00 41.12 93 TRP A O 1
ATOM 693 N N . LEU A 1 94 ? 14.874 -2.160 -3.195 1.00 41.31 94 LEU A N 1
ATOM 694 C CA . LEU A 1 94 ? 14.814 -3.599 -3.386 1.00 41.31 94 LEU A CA 1
ATOM 695 C C . LEU A 1 94 ? 13.635 -4.157 -2.579 1.00 41.31 94 LEU A C 1
ATOM 697 O O . LEU A 1 94 ? 13.574 -4.001 -1.357 1.00 41.31 94 LEU A O 1
ATOM 701 N N . TRP A 1 95 ? 12.704 -4.818 -3.258 1.00 38.75 95 TRP A N 1
ATOM 702 C CA . TRP A 1 95 ? 11.632 -5.614 -2.670 1.00 38.75 95 TRP A CA 1
ATOM 703 C C . TRP A 1 95 ? 11.962 -7.097 -2.764 1.00 38.75 95 TRP A C 1
ATOM 705 O O . TRP A 1 95 ? 11.831 -7.724 -3.813 1.00 38.75 95 TRP A O 1
ATOM 715 N N . ARG A 1 96 ? 12.338 -7.717 -1.649 1.00 30.81 96 ARG A N 1
ATOM 716 C CA . ARG A 1 96 ? 12.487 -9.172 -1.602 1.00 30.81 96 ARG A CA 1
ATOM 717 C 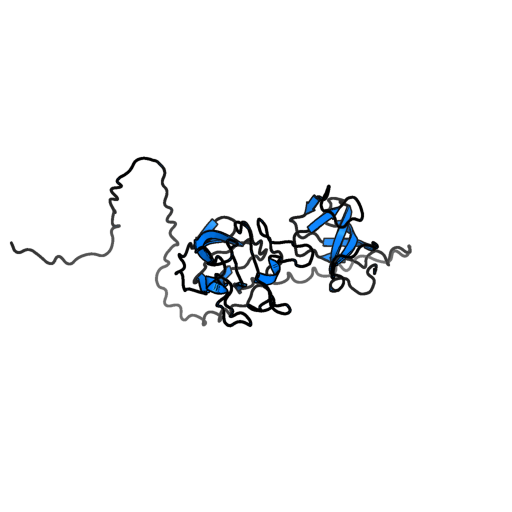C . ARG A 1 96 ? 11.176 -9.786 -1.145 1.00 30.81 96 ARG A C 1
ATOM 719 O O . ARG A 1 96 ? 10.902 -9.740 0.048 1.00 30.81 96 ARG A O 1
ATOM 726 N N . GLY A 1 97 ? 10.374 -10.347 -2.051 1.00 32.47 97 GLY A N 1
ATOM 727 C CA . GLY A 1 97 ? 9.194 -11.138 -1.678 1.00 32.47 97 GLY A CA 1
ATOM 728 C C . GLY A 1 97 ? 7.987 -11.033 -2.605 1.00 32.47 97 GLY A C 1
ATOM 729 O O . GLY A 1 97 ? 7.850 -10.110 -3.400 1.00 32.47 97 GLY A O 1
ATOM 730 N N . ARG A 1 98 ? 7.089 -12.013 -2.474 1.00 35.31 98 ARG A N 1
ATOM 731 C CA . ARG A 1 98 ? 5.789 -12.088 -3.156 1.00 35.31 98 ARG A CA 1
ATOM 732 C C . ARG A 1 98 ? 4.874 -11.008 -2.582 1.00 35.31 98 ARG A C 1
ATOM 734 O O . ARG A 1 98 ? 4.557 -11.086 -1.406 1.00 35.31 98 ARG A O 1
ATOM 741 N N . VAL A 1 99 ? 4.429 -9.990 -3.310 1.00 43.78 99 VAL A N 1
ATOM 742 C CA . VAL A 1 99 ? 3.439 -9.063 -2.721 1.00 43.78 99 VAL A CA 1
ATOM 743 C C . VAL A 1 99 ? 2.160 -9.866 -2.444 1.00 43.78 99 VAL A C 1
ATOM 745 O O . VAL A 1 99 ? 1.529 -10.367 -3.366 1.00 43.78 99 VAL A O 1
ATOM 748 N N . ASP A 1 100 ? 1.839 -10.091 -1.166 1.00 39.78 100 ASP A N 1
ATOM 749 C CA . ASP A 1 100 ? 0.723 -10.956 -0.762 1.00 39.78 100 ASP A CA 1
ATOM 750 C C . ASP A 1 100 ? -0.451 -10.182 -0.156 1.00 39.78 100 ASP A C 1
ATOM 752 O O . ASP A 1 100 ? -1.491 -10.774 0.106 1.00 39.78 100 ASP A O 1
ATOM 756 N N . ARG A 1 101 ? -0.348 -8.871 0.083 1.00 38.09 101 ARG A N 1
ATOM 757 C CA . ARG A 1 101 ? -1.507 -8.073 0.512 1.00 38.09 101 ARG A CA 1
ATOM 758 C C . ARG A 1 101 ? -1.151 -6.601 0.617 1.00 38.09 101 ARG A C 1
ATOM 760 O O . ARG A 1 101 ? -0.447 -6.252 1.539 1.00 38.09 101 ARG A O 1
ATOM 767 N N . GLY A 1 102 ? -1.705 -5.738 -0.225 1.00 40.91 102 GLY A N 1
ATOM 768 C CA . GLY A 1 102 ? -2.121 -4.424 0.270 1.00 40.91 102 GLY A CA 1
ATOM 769 C C . GLY A 1 102 ? -3.424 -4.623 1.049 1.00 40.91 102 GLY A C 1
ATOM 770 O O . GLY A 1 102 ? -4.132 -5.602 0.815 1.00 40.91 102 GLY A O 1
ATOM 771 N N . VAL A 1 103 ? -3.764 -3.766 2.008 1.00 40.69 103 VAL A N 1
ATOM 772 C CA . VAL A 1 103 ? -5.107 -3.795 2.609 1.00 40.69 103 VAL A CA 1
ATOM 773 C C . VAL A 1 103 ? -5.676 -2.388 2.553 1.00 40.69 103 VAL A C 1
ATOM 775 O O . VAL A 1 103 ? -5.703 -1.661 3.537 1.00 40.69 103 VAL A O 1
ATOM 778 N N . VAL A 1 104 ? -6.166 -2.006 1.379 1.00 44.78 104 VAL A N 1
ATOM 779 C CA . VAL A 1 104 ? -6.933 -0.766 1.224 1.00 44.78 104 VAL A CA 1
ATOM 780 C C . VAL A 1 104 ? -8.326 -0.982 1.802 1.00 44.78 104 VAL A C 1
ATOM 782 O O . VAL A 1 104 ? -9.180 -1.512 1.101 1.00 44.78 104 VAL A O 1
ATOM 785 N N . ARG A 1 105 ? -8.555 -0.590 3.064 1.00 46.34 105 ARG A N 1
ATOM 786 C CA . ARG A 1 105 ? -9.895 -0.572 3.672 1.00 46.34 105 ARG A CA 1
ATOM 787 C C . ARG A 1 105 ? -10.670 0.675 3.302 1.00 46.34 105 ARG A C 1
ATOM 789 O O . ARG A 1 105 ? -10.814 1.575 4.116 1.00 46.34 105 ARG A O 1
ATOM 796 N N . HIS A 1 106 ? -11.223 0.671 2.095 1.00 50.91 106 HIS A N 1
ATOM 797 C CA . HIS A 1 106 ? -12.255 1.621 1.684 1.00 50.91 106 HIS A CA 1
ATOM 798 C C . HIS A 1 106 ? -13.383 0.870 0.995 1.00 50.91 106 HIS A C 1
ATOM 800 O O . HIS A 1 106 ? -13.122 0.060 0.119 1.00 50.91 106 HIS A O 1
ATOM 806 N N . THR A 1 107 ? -14.637 1.116 1.378 1.00 50.75 107 THR A N 1
ATOM 807 C CA . THR A 1 107 ? -15.822 0.607 0.661 1.00 50.75 107 THR A CA 1
ATOM 808 C C . THR A 1 107 ? -16.079 1.436 -0.591 1.00 50.75 107 THR A C 1
ATOM 810 O O . THR A 1 107 ? -17.092 2.127 -0.700 1.00 50.75 107 THR A O 1
ATOM 813 N N . ASP A 1 108 ? -15.160 1.349 -1.545 1.00 61.31 108 ASP A N 1
ATOM 814 C CA . ASP A 1 108 ? -15.208 2.129 -2.772 1.00 61.31 108 ASP A CA 1
ATOM 815 C C . ASP A 1 108 ? -15.277 1.243 -4.004 1.00 61.31 108 ASP A C 1
ATOM 817 O O . ASP A 1 108 ? -14.928 0.061 -4.010 1.00 61.31 108 ASP A O 1
ATOM 821 N N . ARG A 1 109 ? -15.762 1.843 -5.090 1.00 73.94 109 ARG A N 1
ATOM 822 C CA . ARG A 1 109 ? -15.633 1.252 -6.415 1.00 73.94 109 ARG A CA 1
ATOM 823 C C . ARG A 1 109 ? -14.314 1.741 -6.997 1.00 73.94 109 ARG A C 1
ATOM 825 O O . ARG A 1 109 ? -14.254 2.872 -7.487 1.00 73.94 109 ARG A O 1
ATOM 832 N N . SER A 1 110 ? -13.275 0.912 -6.929 1.00 72.00 110 SER A N 1
ATOM 833 C CA . SER A 1 110 ? -12.035 1.151 -7.674 1.00 72.00 110 SER A CA 1
ATOM 834 C C . SER A 1 110 ? -12.366 1.160 -9.161 1.00 72.00 110 SER A C 1
ATOM 836 O O . SER A 1 110 ? -13.085 0.283 -9.634 1.00 72.00 110 SER A O 1
ATOM 838 N N . ARG A 1 111 ? -11.883 2.166 -9.888 1.00 85.88 111 ARG A N 1
ATOM 839 C CA . ARG A 1 111 ? -12.097 2.313 -11.334 1.00 85.88 111 ARG A CA 1
ATOM 840 C C . ARG A 1 111 ? -10.831 2.049 -12.120 1.00 85.88 111 ARG A C 1
ATOM 842 O O . ARG A 1 111 ? -10.900 1.414 -13.171 1.00 85.88 111 ARG A O 1
ATOM 849 N N . ARG A 1 112 ? -9.717 2.551 -11.597 1.00 91.44 112 ARG A N 1
ATOM 850 C CA . ARG A 1 112 ? -8.405 2.463 -12.210 1.00 91.44 112 ARG A CA 1
ATOM 851 C C . ARG A 1 112 ? -7.373 2.180 -11.133 1.00 91.44 112 ARG A C 1
ATOM 853 O O . ARG A 1 112 ? -7.433 2.769 -10.057 1.00 91.44 112 ARG A O 1
ATOM 860 N N . VAL A 1 113 ? -6.456 1.267 -11.414 1.00 91.25 113 VAL A N 1
ATOM 861 C CA . VAL A 1 113 ? -5.237 1.095 -10.620 1.00 91.25 113 VAL A CA 1
ATOM 862 C C . VAL A 1 113 ? -4.065 1.149 -11.576 1.00 91.25 113 VAL A C 1
ATOM 864 O O . VAL A 1 113 ? -4.051 0.400 -12.547 1.00 91.25 113 VAL A O 1
ATOM 867 N N . THR A 1 114 ? -3.108 2.020 -11.303 1.00 94.06 114 THR A N 1
ATOM 868 C CA . THR A 1 114 ? -1.883 2.175 -12.085 1.00 94.06 114 THR A CA 1
ATOM 869 C C . THR A 1 114 ? -0.701 1.755 -11.225 1.00 94.06 114 THR A C 1
ATOM 871 O O . THR A 1 114 ? -0.631 2.129 -10.055 1.00 94.06 114 THR A O 1
ATOM 874 N N . LEU A 1 115 ? 0.203 0.956 -11.787 1.00 92.25 115 LEU A N 1
ATOM 875 C CA . LEU A 1 115 ? 1.428 0.503 -11.132 1.00 92.25 115 LEU A CA 1
ATOM 876 C C . LEU A 1 115 ? 2.629 0.922 -11.965 1.00 92.25 115 LEU A C 1
ATOM 878 O O . LEU A 1 115 ? 2.679 0.577 -13.144 1.00 92.25 115 LEU A O 1
ATOM 882 N N . THR A 1 116 ? 3.631 1.521 -11.333 1.00 93.06 116 THR A N 1
ATOM 883 C CA . THR A 1 116 ? 4.976 1.608 -11.908 1.00 93.06 116 THR A CA 1
ATOM 884 C C . THR A 1 116 ? 5.690 0.287 -11.624 1.00 93.06 116 THR A C 1
ATOM 886 O O . THR A 1 116 ? 6.030 -0.027 -10.480 1.00 93.06 116 THR A O 1
ATOM 889 N N . THR A 1 117 ? 5.849 -0.527 -12.667 1.00 92.00 117 THR A N 1
ATOM 890 C CA . THR A 1 117 ? 6.116 -1.982 -12.622 1.00 92.00 117 THR A CA 1
ATOM 891 C C . THR A 1 117 ? 7.509 -2.355 -12.130 1.00 92.00 117 THR A C 1
ATOM 893 O O . THR A 1 117 ? 7.764 -3.520 -11.820 1.00 92.00 117 THR A O 1
ATOM 896 N N . GLY A 1 118 ? 8.396 -1.370 -12.073 1.00 89.12 118 GLY A N 1
ATOM 897 C CA . GLY A 1 118 ? 9.788 -1.464 -11.678 1.00 89.12 118 GLY A CA 1
ATOM 898 C C . GLY A 1 118 ? 10.257 -0.117 -11.158 1.00 89.12 118 GLY A C 1
ATOM 899 O O . GLY A 1 118 ? 9.455 0.744 -10.795 1.00 89.12 118 GLY A O 1
ATOM 900 N N . TRP A 1 119 ? 11.567 0.090 -11.137 1.00 86.31 119 TRP A N 1
ATOM 901 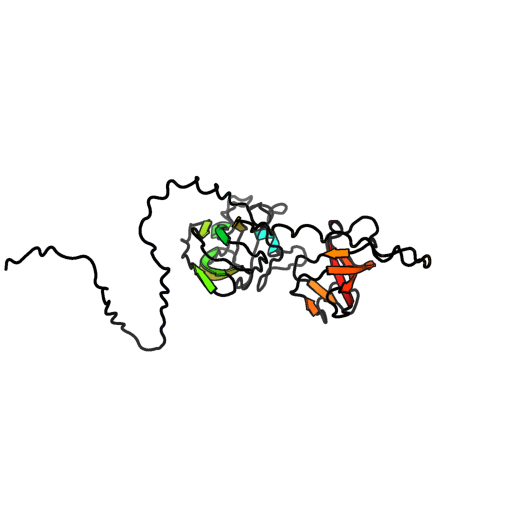C CA . TRP A 1 119 ? 12.106 1.385 -10.760 1.00 86.31 119 TRP A CA 1
ATOM 902 C C . TRP A 1 119 ? 12.421 2.251 -11.966 1.00 86.31 119 TRP A C 1
ATOM 904 O O . TRP A 1 119 ? 13.508 2.177 -12.536 1.00 86.31 119 TRP A O 1
ATOM 914 N N . ASP A 1 120 ? 11.474 3.105 -12.325 1.00 86.88 120 ASP A N 1
ATOM 915 C CA . ASP A 1 120 ? 11.601 3.982 -13.481 1.00 86.88 120 ASP A CA 1
ATOM 916 C C . ASP A 1 120 ? 12.512 5.195 -13.210 1.00 86.88 120 ASP A C 1
ATOM 918 O O . ASP A 1 120 ? 12.063 6.334 -13.075 1.00 86.88 120 ASP A O 1
ATOM 922 N N . ARG A 1 121 ? 13.819 4.948 -13.060 1.00 85.75 121 ARG A N 1
ATOM 923 C CA . ARG A 1 121 ? 14.833 5.994 -12.884 1.00 85.75 121 ARG A CA 1
ATOM 924 C C . ARG A 1 121 ? 16.159 5.648 -13.533 1.00 85.75 121 ARG A C 1
ATOM 926 O O . ARG A 1 121 ? 16.520 4.490 -13.703 1.00 85.75 121 ARG A O 1
ATOM 933 N N . VAL A 1 122 ? 16.936 6.696 -13.786 1.00 87.69 122 VAL A N 1
ATOM 934 C CA . VAL A 1 122 ? 18.341 6.600 -14.177 1.00 87.69 122 VAL A CA 1
ATOM 935 C C . VAL A 1 122 ? 19.214 6.981 -12.980 1.00 87.69 122 VAL A C 1
ATOM 937 O O . VAL A 1 122 ? 18.956 7.972 -12.297 1.00 87.69 122 VAL A O 1
ATOM 940 N N . SER A 1 123 ? 20.240 6.184 -12.688 1.00 84.81 123 SER A N 1
ATOM 941 C CA . SER A 1 123 ? 21.193 6.456 -11.611 1.00 84.81 123 SER A CA 1
ATOM 942 C C . SER A 1 123 ? 22.051 7.691 -11.909 1.00 84.81 123 SER A C 1
ATOM 944 O O . SER A 1 123 ? 22.177 8.124 -13.054 1.00 84.81 123 SER A O 1
ATOM 946 N N . GLY A 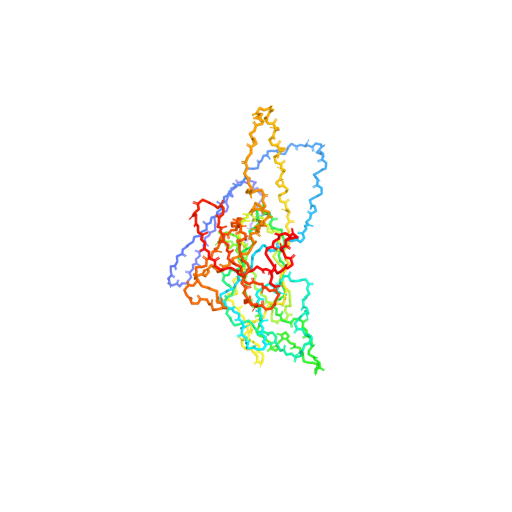1 124 ? 22.751 8.218 -10.897 1.00 85.25 124 GLY A N 1
ATOM 947 C CA . GLY A 1 124 ? 23.727 9.302 -11.095 1.00 85.25 124 GLY A CA 1
ATOM 948 C C . GLY A 1 124 ? 24.896 8.948 -12.032 1.00 85.25 124 GLY A C 1
ATOM 949 O O . GLY A 1 124 ? 25.634 9.836 -12.446 1.00 85.25 124 GLY A O 1
ATOM 950 N N . HIS A 1 125 ? 25.061 7.667 -12.383 1.00 89.94 125 HIS A N 1
ATOM 951 C CA . HIS A 1 125 ? 26.053 7.178 -13.343 1.00 89.94 125 HIS A CA 1
ATOM 952 C C . HIS A 1 125 ? 25.462 6.867 -14.730 1.00 89.94 125 HIS A C 1
ATOM 954 O O . HIS A 1 125 ? 26.159 6.296 -15.563 1.00 89.94 125 HIS A O 1
ATOM 960 N N . GLY A 1 126 ? 24.198 7.222 -14.991 1.00 91.00 126 GLY A N 1
ATOM 961 C CA . GLY A 1 126 ? 23.549 7.007 -16.291 1.00 91.00 126 GLY A CA 1
ATOM 962 C C . GLY A 1 126 ? 22.990 5.597 -16.503 1.00 91.00 126 GLY A C 1
ATOM 963 O O . GLY A 1 126 ? 22.638 5.241 -17.622 1.00 91.00 126 GLY A O 1
ATOM 964 N N . GLU A 1 127 ? 22.919 4.780 -15.455 1.00 90.81 127 GLU A N 1
ATOM 965 C CA . GLU A 1 127 ? 22.374 3.423 -15.542 1.00 90.81 127 GLU A CA 1
ATOM 966 C C . GLU A 1 127 ? 20.856 3.426 -15.384 1.00 90.81 127 GLU A C 1
ATOM 968 O O . GLU A 1 127 ? 20.348 4.007 -14.427 1.00 90.81 127 GLU A O 1
ATOM 973 N N . ASP A 1 128 ? 20.152 2.722 -16.266 1.00 92.38 128 ASP A N 1
ATOM 974 C CA . ASP A 1 128 ? 18.719 2.481 -16.126 1.00 92.38 128 ASP A CA 1
ATOM 975 C C . ASP A 1 128 ? 18.438 1.497 -14.982 1.00 92.38 128 ASP A C 1
ATOM 977 O O . ASP A 1 128 ? 18.751 0.306 -15.045 1.00 92.38 128 ASP A O 1
ATOM 981 N N . LEU A 1 129 ? 17.845 2.006 -13.905 1.00 89.62 129 LEU A N 1
ATOM 982 C CA . LEU A 1 129 ? 17.532 1.222 -12.716 1.00 89.62 129 LEU A CA 1
ATOM 983 C C . LEU A 1 129 ? 16.329 0.301 -12.929 1.00 89.62 129 LEU A C 1
ATOM 985 O O . LEU A 1 129 ? 16.155 -0.633 -12.144 1.00 89.62 129 LEU A O 1
ATOM 989 N N . PHE A 1 130 ? 15.543 0.510 -13.986 1.00 93.00 130 PHE A N 1
ATOM 990 C CA . PHE A 1 130 ? 14.404 -0.340 -14.306 1.00 93.00 130 PHE A CA 1
ATOM 991 C C . PHE A 1 130 ? 14.863 -1.739 -14.724 1.00 93.00 130 PHE A C 1
ATOM 993 O O . PHE A 1 130 ? 14.486 -2.725 -14.099 1.00 93.00 130 PHE A O 1
ATOM 1000 N N . THR A 1 131 ? 15.767 -1.817 -15.702 1.00 93.62 131 THR A N 1
ATOM 1001 C CA . THR A 1 131 ? 16.375 -3.078 -16.163 1.00 93.62 131 THR A CA 1
ATOM 1002 C C . THR A 1 131 ? 17.454 -3.610 -15.210 1.00 93.62 131 THR A C 1
ATOM 1004 O O . THR A 1 131 ? 17.745 -4.809 -15.180 1.00 93.62 131 THR A O 1
ATOM 1007 N N . GLY A 1 132 ? 18.039 -2.743 -14.374 1.00 92.12 132 GLY A N 1
ATOM 1008 C CA . GLY A 1 132 ? 18.961 -3.155 -13.314 1.00 92.12 132 GLY A CA 1
ATOM 1009 C C . GLY A 1 132 ? 18.302 -4.014 -12.223 1.00 92.12 132 GLY A C 1
ATOM 1010 O O . GLY A 1 132 ? 18.941 -4.938 -11.706 1.00 92.12 132 GLY A O 1
ATOM 1011 N N . ASN A 1 133 ? 17.040 -3.733 -11.881 1.00 88.12 133 ASN A N 1
ATOM 1012 C CA . ASN A 1 133 ? 16.264 -4.430 -10.846 1.00 88.12 133 ASN A CA 1
ATOM 1013 C C . ASN A 1 133 ? 15.246 -5.401 -11.454 1.00 88.12 133 ASN A C 1
ATOM 1015 O O . ASN A 1 133 ? 14.888 -5.293 -12.625 1.00 88.12 133 ASN A O 1
ATOM 1019 N N . SER A 1 134 ? 14.769 -6.359 -10.654 1.00 90.94 134 SER A N 1
ATOM 1020 C CA . SER A 1 134 ? 13.673 -7.214 -11.113 1.00 90.94 134 SER A CA 1
ATOM 1021 C C . SER A 1 134 ? 12.370 -6.416 -11.101 1.00 90.94 134 SER A C 1
ATOM 1023 O O . SER A 1 134 ? 12.116 -5.647 -10.173 1.00 90.94 134 SER A O 1
ATOM 1025 N N . HIS A 1 135 ? 11.534 -6.594 -12.116 1.00 93.31 135 HIS A N 1
ATOM 1026 C CA . HIS A 1 135 ? 10.286 -5.845 -12.286 1.00 93.31 135 HIS A CA 1
ATOM 1027 C C . HIS A 1 135 ? 9.140 -6.778 -12.700 1.00 93.31 135 HIS A C 1
ATOM 1029 O O . HIS A 1 135 ? 9.349 -7.962 -12.990 1.00 93.31 135 HIS A O 1
ATOM 1035 N N . LEU A 1 136 ? 7.902 -6.288 -12.632 1.00 93.44 136 LEU A N 1
ATOM 1036 C CA . LEU A 1 136 ? 6.715 -7.108 -12.876 1.00 93.44 136 LEU A CA 1
ATOM 1037 C C . LEU A 1 136 ? 6.682 -7.612 -14.323 1.00 93.44 136 LEU A C 1
ATOM 1039 O O . LEU A 1 136 ? 6.796 -6.833 -15.259 1.00 93.44 136 LEU A O 1
ATOM 1043 N N . ARG A 1 137 ? 6.463 -8.921 -14.487 1.00 96.19 137 ARG A N 1
ATOM 1044 C CA . ARG A 1 137 ? 6.141 -9.555 -15.777 1.00 96.19 137 ARG A CA 1
ATOM 1045 C C . ARG A 1 137 ? 4.670 -9.941 -15.863 1.00 96.19 137 ARG A C 1
ATOM 1047 O O . ARG A 1 137 ? 4.082 -9.929 -16.935 1.00 96.19 137 ARG A O 1
ATOM 1054 N N . ARG A 1 138 ? 4.083 -10.352 -14.740 1.00 94.88 138 ARG A N 1
ATOM 1055 C CA . ARG A 1 138 ? 2.671 -10.724 -14.643 1.00 94.88 138 ARG A CA 1
ATOM 1056 C C . ARG A 1 138 ? 2.171 -10.416 -13.250 1.00 94.88 138 ARG A C 1
ATOM 1058 O O . ARG A 1 138 ? 2.788 -10.829 -12.264 1.00 94.88 138 ARG A O 1
ATOM 1065 N N . VAL A 1 139 ? 1.057 -9.704 -13.168 1.00 93.38 139 VAL A N 1
ATOM 1066 C CA . VAL A 1 139 ? 0.497 -9.246 -11.897 1.00 93.38 139 VAL A CA 1
ATOM 1067 C C . VAL A 1 139 ? -0.999 -9.499 -11.858 1.00 93.38 139 VAL A C 1
ATOM 1069 O O . VAL A 1 139 ? -1.716 -9.138 -12.777 1.00 93.38 139 VAL A O 1
ATOM 1072 N N . SER A 1 140 ? -1.480 -10.104 -10.777 1.00 91.19 140 SER A N 1
ATOM 1073 C CA . SER A 1 140 ? -2.907 -10.243 -10.497 1.00 91.19 140 SER A CA 1
ATOM 1074 C C . SER A 1 140 ? -3.364 -9.155 -9.536 1.00 91.19 140 SER A C 1
ATOM 1076 O O . SER A 1 140 ? -2.795 -9.001 -8.456 1.00 91.19 140 SER A O 1
ATOM 1078 N N . PHE A 1 141 ? -4.425 -8.437 -9.891 1.00 89.69 141 PHE A N 1
ATOM 1079 C CA . PHE A 1 141 ? -5.133 -7.550 -8.973 1.00 89.69 141 PHE A CA 1
ATOM 1080 C C . PHE A 1 141 ? -6.353 -8.283 -8.421 1.00 89.69 141 PHE A C 1
ATOM 1082 O O . PHE A 1 141 ? -7.137 -8.870 -9.170 1.00 89.69 141 PHE A O 1
ATOM 1089 N N . GLN A 1 142 ? -6.501 -8.279 -7.102 1.00 90.00 142 GLN A N 1
ATOM 1090 C CA . GLN A 1 142 ? -7.583 -8.929 -6.379 1.00 90.00 142 GLN A CA 1
ATOM 1091 C C . GLN A 1 142 ? -8.332 -7.908 -5.535 1.00 90.00 142 GLN A C 1
ATOM 1093 O O . GLN A 1 142 ? -7.714 -7.049 -4.913 1.00 90.00 142 GLN A O 1
ATOM 1098 N N . VAL A 1 143 ? -9.650 -8.048 -5.458 1.00 87.75 143 VAL A N 1
ATOM 1099 C CA . VAL A 1 143 ? -10.521 -7.266 -4.579 1.00 87.75 143 VAL A CA 1
ATOM 1100 C C . VAL A 1 143 ? -11.280 -8.239 -3.685 1.00 87.75 143 VAL A C 1
ATOM 1102 O O . VAL A 1 143 ? -11.911 -9.166 -4.188 1.00 87.75 143 VAL A O 1
ATOM 1105 N N . ASP A 1 144 ? -11.153 -8.085 -2.365 1.00 85.56 144 ASP A N 1
ATOM 1106 C CA . ASP A 1 144 ? -11.691 -9.014 -1.356 1.00 85.56 144 ASP A CA 1
ATOM 1107 C C . ASP A 1 144 ? -11.357 -10.491 -1.646 1.00 85.56 144 ASP A C 1
ATOM 1109 O O . ASP A 1 144 ? -12.173 -11.397 -1.496 1.00 85.56 144 ASP A O 1
ATOM 1113 N N . GLY A 1 145 ? -10.120 -10.734 -2.093 1.00 85.56 145 GLY A N 1
ATOM 1114 C CA . GLY A 1 145 ? -9.597 -12.067 -2.411 1.00 85.56 145 GLY A CA 1
ATOM 1115 C C . GLY A 1 145 ? -10.013 -12.622 -3.777 1.00 85.56 145 GLY A C 1
ATOM 1116 O O . GLY A 1 145 ? -9.500 -13.662 -4.185 1.00 85.56 145 GLY A O 1
ATOM 1117 N N . ARG A 1 146 ? -10.888 -11.936 -4.522 1.00 92.12 146 ARG A N 1
ATOM 1118 C CA . ARG A 1 146 ? -11.260 -12.318 -5.888 1.00 92.12 146 ARG A CA 1
ATOM 1119 C C . ARG A 1 146 ? -10.371 -11.610 -6.902 1.00 92.12 146 ARG A C 1
ATOM 1121 O O . ARG A 1 146 ? -10.339 -10.385 -6.930 1.00 92.12 146 ARG A O 1
ATOM 1128 N N . THR A 1 147 ? -9.719 -12.361 -7.788 1.00 93.31 147 THR A N 1
ATOM 1129 C CA . THR A 1 147 ? -8.991 -11.790 -8.931 1.00 93.31 147 THR A CA 1
ATOM 1130 C C . THR A 1 147 ? -9.943 -11.059 -9.874 1.00 93.31 147 THR A C 1
ATOM 1132 O O . THR A 1 147 ? -10.961 -11.609 -10.299 1.00 93.31 147 THR A O 1
ATOM 1135 N N . VAL A 1 148 ? -9.603 -9.812 -10.192 1.00 93.75 148 VAL A N 1
ATOM 1136 C CA . VAL A 1 148 ? -10.360 -8.938 -11.099 1.00 93.75 148 VAL A CA 1
ATOM 1137 C C . VAL A 1 148 ? -9.625 -8.691 -12.419 1.00 93.75 148 VAL A C 1
ATOM 1139 O O . VAL A 1 148 ? -10.267 -8.338 -13.401 1.00 93.75 148 VAL A O 1
ATOM 1142 N N . GLY A 1 149 ? -8.311 -8.924 -12.468 1.00 93.56 149 GLY A N 1
ATOM 1143 C CA . GLY A 1 149 ? -7.514 -8.870 -13.691 1.00 93.56 149 GLY A CA 1
ATOM 1144 C C . GLY A 1 149 ? -6.106 -9.421 -13.479 1.00 93.56 149 GLY A C 1
ATOM 1145 O O . GLY A 1 149 ? -5.596 -9.374 -12.358 1.00 93.56 149 GLY A O 1
ATOM 1146 N N . THR A 1 150 ? -5.500 -9.922 -14.557 1.00 96.12 150 THR A N 1
ATOM 1147 C CA . THR A 1 150 ? -4.145 -10.499 -14.560 1.00 96.12 150 THR A CA 1
ATOM 1148 C C . THR A 1 150 ? -3.392 -10.114 -15.841 1.00 96.12 150 THR A C 1
ATOM 1150 O O . THR A 1 150 ? -3.216 -10.960 -16.719 1.00 96.12 150 THR A O 1
ATOM 1153 N N . PRO A 1 151 ? -3.026 -8.834 -16.030 1.00 96.06 151 PRO A N 1
ATOM 1154 C CA . PRO A 1 151 ? -2.237 -8.424 -17.182 1.00 96.06 151 PRO A CA 1
ATOM 1155 C C . PRO A 1 151 ? -0.832 -9.041 -17.152 1.00 96.06 151 PRO A C 1
ATOM 1157 O O . PRO A 1 151 ? -0.193 -9.155 -16.098 1.00 96.06 151 PRO A O 1
ATOM 1160 N N . ASP A 1 152 ? -0.357 -9.402 -18.340 1.00 97.44 152 ASP A N 1
ATOM 1161 C CA . ASP A 1 152 ? 1.066 -9.571 -18.613 1.00 97.44 152 ASP A CA 1
ATOM 1162 C C . ASP A 1 152 ? 1.671 -8.185 -18.926 1.00 97.44 152 ASP A C 1
ATOM 1164 O O . ASP A 1 152 ? 0.987 -7.307 -19.453 1.00 97.44 152 ASP A O 1
ATOM 1168 N N . VAL A 1 153 ? 2.938 -7.990 -18.571 1.00 96.44 153 VAL A N 1
ATOM 1169 C CA . VAL A 1 153 ? 3.699 -6.737 -18.686 1.00 96.44 153 VAL A CA 1
ATOM 1170 C C . VAL A 1 153 ? 4.933 -7.024 -19.540 1.00 96.44 153 VAL A C 1
ATOM 1172 O O . VAL A 1 153 ? 5.675 -7.975 -19.247 1.00 96.44 153 VAL A O 1
ATOM 1175 N N . ALA A 1 154 ? 5.139 -6.257 -20.615 1.00 97.88 154 ALA A N 1
ATOM 1176 C CA . ALA A 1 154 ? 6.329 -6.420 -21.445 1.00 97.88 154 ALA A CA 1
ATOM 1177 C C . ALA A 1 154 ? 7.604 -6.076 -20.654 1.00 97.88 154 ALA A C 1
ATOM 1179 O O . ALA A 1 154 ? 7.556 -5.417 -19.621 1.00 97.88 154 ALA A O 1
ATOM 1180 N N . GLU A 1 155 ? 8.756 -6.557 -21.118 1.00 96.94 155 GLU A N 1
ATOM 1181 C CA . GLU A 1 155 ? 10.042 -6.344 -20.432 1.00 96.94 155 GLU A CA 1
ATOM 1182 C C . GLU A 1 155 ? 10.452 -4.863 -20.365 1.00 96.94 155 GLU A C 1
ATOM 1184 O O . GLU A 1 155 ? 11.220 -4.474 -19.496 1.00 96.94 155 GLU A O 1
ATOM 1189 N N . ASP A 1 156 ? 9.943 -4.023 -21.264 1.00 96.38 156 ASP A N 1
ATOM 1190 C CA . ASP A 1 156 ? 10.190 -2.583 -21.320 1.00 96.38 156 ASP A CA 1
ATOM 1191 C C . ASP A 1 156 ? 9.001 -1.728 -20.842 1.00 96.38 156 ASP A C 1
ATOM 1193 O O . ASP A 1 156 ? 9.130 -0.503 -20.737 1.00 96.38 156 ASP A O 1
ATOM 1197 N N . ASP A 1 157 ? 7.874 -2.354 -20.485 1.00 97.50 157 ASP A N 1
ATOM 1198 C CA . ASP A 1 157 ? 6.692 -1.661 -19.970 1.00 97.50 157 ASP A CA 1
ATOM 1199 C C . ASP A 1 157 ? 6.918 -1.226 -18.519 1.00 97.50 157 ASP A C 1
ATOM 1201 O O . ASP A 1 157 ? 6.899 -2.027 -17.579 1.00 97.50 157 ASP A O 1
ATOM 1205 N N . ARG A 1 158 ? 7.085 0.083 -18.324 1.00 95.56 158 ARG A N 1
ATOM 1206 C CA . ARG A 1 158 ? 7.329 0.693 -17.005 1.00 95.56 158 ARG A CA 1
ATOM 1207 C C . ARG A 1 158 ? 6.067 0.923 -16.186 1.00 95.56 158 ARG A C 1
ATOM 1209 O O . ARG A 1 158 ? 6.146 1.178 -14.986 1.00 95.56 158 ARG A O 1
ATOM 1216 N N . GLU A 1 159 ? 4.912 0.822 -16.828 1.00 95.94 159 GLU A N 1
ATOM 1217 C CA . GLU A 1 159 ? 3.614 1.045 -16.217 1.00 95.94 159 GLU A CA 1
ATOM 1218 C C . GLU A 1 159 ? 2.638 -0.049 -16.648 1.00 95.94 159 GLU A C 1
ATOM 1220 O O . GLU A 1 159 ? 2.631 -0.478 -17.800 1.00 95.94 159 GLU A O 1
ATOM 1225 N N . VAL A 1 160 ? 1.773 -0.478 -15.731 1.00 96.12 160 VAL A N 1
ATOM 1226 C CA . VAL A 1 160 ? 0.594 -1.276 -16.068 1.00 96.12 160 VAL A CA 1
ATOM 1227 C C . VAL A 1 160 ? -0.638 -0.665 -15.418 1.00 96.12 160 VAL A C 1
ATOM 1229 O O . VAL A 1 160 ? -0.644 -0.337 -14.230 1.00 96.12 160 VAL A O 1
ATOM 1232 N N . THR A 1 161 ? -1.701 -0.522 -16.208 1.00 96.44 161 THR A N 1
ATOM 1233 C CA . THR A 1 161 ? -2.980 0.018 -15.749 1.00 96.44 161 THR A CA 1
ATOM 1234 C C . THR A 1 161 ? -4.063 -1.062 -15.788 1.00 96.44 161 THR A C 1
ATOM 1236 O O . THR A 1 161 ? -4.312 -1.694 -16.811 1.00 96.44 161 THR A O 1
ATOM 1239 N N . PHE A 1 162 ? -4.768 -1.225 -14.673 1.00 93.44 162 PHE A N 1
ATOM 1240 C CA . PHE A 1 162 ? -6.027 -1.952 -14.575 1.00 93.44 162 PHE A CA 1
ATOM 1241 C C . PHE A 1 162 ? -7.176 -0.976 -14.812 1.00 93.44 162 PHE A C 1
ATOM 1243 O O . PHE A 1 162 ? -7.577 -0.252 -13.898 1.00 93.44 162 PHE A O 1
ATOM 1250 N N . GLU A 1 163 ? -7.698 -0.936 -16.033 1.00 93.06 163 GLU A N 1
ATOM 1251 C CA . GLU A 1 163 ? -8.843 -0.092 -16.378 1.00 93.06 163 GLU A CA 1
ATOM 1252 C C . GLU A 1 163 ? -10.182 -0.798 -16.158 1.00 93.06 163 GLU A C 1
ATOM 1254 O O . GLU A 1 163 ? -10.268 -2.020 -16.038 1.00 93.06 163 GLU A O 1
ATOM 1259 N N . HIS A 1 164 ? -11.249 0.003 -16.115 1.00 86.06 164 HIS A N 1
ATOM 1260 C CA . HIS A 1 164 ? -12.635 -0.463 -16.033 1.00 86.06 164 HIS A CA 1
ATOM 1261 C C . HIS A 1 164 ? -12.891 -1.454 -14.896 1.00 86.06 164 HIS A C 1
ATOM 1263 O O . HIS A 1 164 ? -13.759 -2.325 -14.989 1.00 86.06 164 HIS A O 1
ATOM 1269 N N . LEU A 1 165 ? -12.186 -1.275 -13.777 1.00 86.00 165 LEU A N 1
ATOM 1270 C CA . LEU A 1 165 ? -12.452 -2.046 -12.582 1.00 86.00 165 LEU A CA 1
ATOM 1271 C C . LEU A 1 165 ? -13.904 -1.767 -12.162 1.00 86.00 165 LEU A C 1
ATOM 1273 O O . LEU A 1 165 ? -14.363 -0.638 -11.965 1.00 86.00 165 LEU A O 1
ATOM 1277 N N . HIS A 1 166 ? -14.707 -2.822 -12.162 1.00 83.50 166 HIS A N 1
ATOM 1278 C CA . HIS A 1 166 ? -16.100 -2.793 -11.718 1.00 83.50 166 HIS A CA 1
ATOM 1279 C C . HIS A 1 166 ? -16.270 -3.587 -10.428 1.00 83.50 166 HIS A C 1
ATOM 1281 O O . HIS A 1 166 ? -17.356 -4.068 -10.121 1.00 83.50 166 HIS A O 1
ATOM 1287 N N . ALA A 1 167 ? -15.184 -3.697 -9.670 1.00 83.88 167 ALA A N 1
ATOM 1288 C CA . ALA A 1 167 ? -15.165 -4.337 -8.378 1.00 83.88 167 ALA A CA 1
ATOM 1289 C C . ALA A 1 167 ? -15.464 -3.315 -7.279 1.00 83.88 167 ALA A C 1
ATOM 1291 O O . ALA A 1 167 ? -15.006 -2.172 -7.312 1.00 83.88 167 ALA A O 1
ATOM 1292 N N . VAL A 1 168 ? -16.267 -3.750 -6.318 1.00 86.25 168 VAL A N 1
ATOM 1293 C CA . VAL A 1 168 ? -16.504 -3.053 -5.059 1.00 86.25 168 VAL A CA 1
ATOM 1294 C C . VAL A 1 168 ? -15.976 -3.980 -3.987 1.00 86.25 168 VAL A C 1
ATOM 1296 O O . VAL A 1 168 ? -16.344 -5.154 -3.976 1.00 86.25 168 VAL A O 1
ATOM 1299 N N . GLY A 1 169 ? -15.123 -3.468 -3.114 1.00 83.38 169 GLY A N 1
ATOM 1300 C CA . GLY A 1 169 ? -14.607 -4.262 -2.016 1.00 83.38 169 GLY A CA 1
ATOM 1301 C C . GLY A 1 169 ? -13.839 -3.432 -1.018 1.00 83.38 169 GLY A C 1
ATOM 1302 O O . GLY A 1 169 ? -13.568 -2.264 -1.261 1.00 83.38 169 GLY A O 1
ATOM 1303 N N . SER A 1 170 ? -13.540 -4.053 0.113 1.00 78.25 170 SER A N 1
ATOM 1304 C CA . SER A 1 170 ? -12.904 -3.429 1.275 1.00 78.25 170 SER A CA 1
ATOM 1305 C C . SER A 1 170 ? -11.416 -3.724 1.385 1.00 78.25 170 SER A C 1
ATOM 1307 O O . SER A 1 170 ? -10.779 -3.310 2.342 1.00 78.25 170 SER A O 1
ATOM 1309 N N . THR A 1 171 ? -10.863 -4.533 0.494 1.00 78.38 171 THR A N 1
ATOM 1310 C CA . THR A 1 171 ? -9.448 -4.882 0.477 1.00 78.38 171 THR A CA 1
ATOM 1311 C C . THR A 1 171 ? -9.015 -5.078 -0.962 1.00 78.38 171 THR A C 1
ATOM 1313 O O . THR A 1 171 ? -9.749 -5.661 -1.760 1.00 78.38 171 THR A O 1
ATOM 1316 N N . VAL A 1 172 ? -7.811 -4.619 -1.295 1.00 84.44 172 VAL A N 1
ATOM 1317 C CA . VAL A 1 172 ? -7.214 -4.849 -2.612 1.00 84.44 172 VAL A CA 1
ATOM 1318 C C . VAL A 1 172 ? -5.834 -5.462 -2.457 1.00 84.44 172 VAL A C 1
ATOM 1320 O O . VAL A 1 172 ? -5.050 -5.012 -1.629 1.00 84.44 172 VAL A O 1
ATOM 1323 N N . ARG A 1 173 ? -5.523 -6.485 -3.246 1.00 84.94 173 ARG A N 1
ATOM 1324 C CA . ARG A 1 173 ? -4.240 -7.190 -3.214 1.00 84.94 173 ARG A CA 1
ATOM 1325 C C . ARG A 1 173 ? -3.653 -7.237 -4.613 1.00 84.94 173 ARG A C 1
ATOM 1327 O O . ARG A 1 173 ? -4.321 -7.631 -5.559 1.00 84.94 173 ARG A O 1
ATOM 1334 N N . LEU A 1 174 ? -2.383 -6.883 -4.710 1.00 86.62 174 LEU A N 1
ATOM 1335 C CA . LEU A 1 174 ? -1.559 -7.117 -5.886 1.00 86.62 174 LEU A CA 1
ATOM 1336 C C . LEU A 1 174 ? -0.749 -8.381 -5.648 1.00 86.62 174 LEU A C 1
ATOM 1338 O O . LEU A 1 174 ? -0.203 -8.540 -4.561 1.00 86.62 174 LEU A O 1
ATOM 1342 N N . VAL A 1 175 ? -0.691 -9.267 -6.636 1.00 87.56 175 VAL A N 1
ATOM 1343 C CA . VAL A 1 175 ? 0.074 -10.515 -6.587 1.00 87.56 175 VAL A CA 1
ATOM 1344 C C . VAL A 1 175 ? 1.023 -10.536 -7.770 1.00 87.56 175 VAL A C 1
ATOM 1346 O O . VAL A 1 175 ? 0.582 -10.665 -8.908 1.00 87.56 175 VAL A O 1
ATOM 1349 N N . ALA A 1 176 ? 2.323 -10.426 -7.510 1.00 87.81 176 ALA A N 1
ATOM 1350 C CA . ALA A 1 176 ? 3.337 -10.658 -8.531 1.00 87.81 176 ALA A CA 1
ATOM 1351 C C . ALA A 1 176 ? 3.392 -12.164 -8.846 1.00 87.81 176 ALA A C 1
ATOM 1353 O O . ALA A 1 176 ? 3.889 -12.957 -8.043 1.00 87.81 176 ALA A O 1
ATOM 1354 N N . GLU A 1 177 ? 2.836 -12.565 -9.988 1.00 91.19 177 GLU A N 1
ATOM 1355 C CA . GLU A 1 177 ? 2.810 -13.964 -10.433 1.00 91.19 177 GLU A CA 1
ATOM 1356 C C . GLU A 1 177 ? 4.112 -14.355 -11.133 1.00 91.19 177 GLU A C 1
ATOM 1358 O O . GLU A 1 177 ? 4.595 -15.474 -10.962 1.00 91.19 177 GLU A O 1
ATOM 1363 N N . ALA A 1 178 ? 4.690 -13.418 -11.887 1.00 92.12 178 ALA A N 1
ATOM 1364 C CA . ALA A 1 178 ? 5.977 -13.568 -12.550 1.00 92.12 178 ALA A CA 1
ATOM 1365 C C . ALA A 1 178 ? 6.734 -12.234 -12.581 1.00 92.12 178 ALA A C 1
ATOM 1367 O O . ALA A 1 178 ? 6.127 -11.159 -12.594 1.00 92.12 178 ALA A O 1
ATOM 1368 N N . VAL A 1 179 ? 8.064 -12.318 -12.648 1.00 93.56 179 VAL A N 1
ATOM 1369 C CA . VAL A 1 179 ? 8.970 -11.164 -12.718 1.00 93.56 179 VAL A CA 1
ATOM 1370 C C . VAL A 1 179 ? 9.971 -11.335 -13.855 1.00 93.56 179 VAL A C 1
ATOM 1372 O O . VAL A 1 179 ? 10.366 -12.461 -14.174 1.00 93.56 179 VAL A O 1
ATOM 1375 N N . TRP A 1 180 ? 10.380 -10.223 -14.450 1.00 95.44 180 TRP A N 1
ATOM 1376 C CA . TRP A 1 180 ? 11.587 -10.157 -15.260 1.00 95.44 180 TRP A CA 1
ATOM 1377 C C . TRP A 1 180 ? 12.788 -10.026 -14.319 1.00 95.44 180 TRP A C 1
ATOM 1379 O O . TRP A 1 180 ? 12.737 -9.211 -13.394 1.00 95.44 180 TRP A O 1
ATOM 1389 N N . PRO A 1 181 ? 13.839 -10.850 -14.474 1.00 94.50 181 PRO A N 1
ATOM 1390 C CA . PRO A 1 181 ? 15.005 -10.761 -13.610 1.00 94.50 181 PRO A CA 1
ATOM 1391 C C . PRO A 1 181 ? 15.795 -9.485 -13.914 1.00 94.50 181 PRO A C 1
ATOM 1393 O O . PRO A 1 181 ? 16.084 -9.185 -15.069 1.00 94.50 181 PRO A O 1
ATOM 1396 N N . GLY A 1 182 ? 16.190 -8.765 -12.868 1.00 91.88 182 GLY A N 1
ATOM 1397 C CA . GLY A 1 182 ? 17.083 -7.619 -12.997 1.00 91.88 182 GLY A CA 1
ATOM 1398 C C . GLY A 1 182 ? 18.507 -8.033 -13.346 1.00 91.88 182 GLY A C 1
ATOM 1399 O O . GLY A 1 182 ? 18.999 -9.064 -12.882 1.00 91.88 182 GLY A O 1
ATOM 1400 N N . ALA A 1 183 ? 19.208 -7.196 -14.111 1.00 94.06 183 ALA A N 1
ATOM 1401 C CA . ALA A 1 183 ? 20.601 -7.444 -14.486 1.00 94.06 183 ALA A CA 1
ATOM 1402 C C . ALA A 1 183 ? 21.573 -7.422 -13.290 1.00 94.06 183 ALA A C 1
ATOM 1404 O O . ALA A 1 183 ? 22.652 -8.014 -13.348 1.00 94.06 183 ALA A O 1
ATOM 1405 N N . ARG A 1 184 ? 21.214 -6.723 -12.206 1.00 88.94 184 ARG A N 1
ATOM 1406 C CA . ARG A 1 184 ? 22.053 -6.570 -11.008 1.00 88.94 184 ARG A CA 1
ATOM 1407 C C . ARG A 1 184 ? 21.405 -7.084 -9.742 1.00 88.94 184 ARG A C 1
ATOM 1409 O O . ARG A 1 184 ? 22.104 -7.615 -8.879 1.00 88.94 184 ARG A O 1
ATOM 1416 N N . TRP A 1 185 ? 20.096 -6.905 -9.620 1.00 85.12 185 TRP A N 1
ATOM 1417 C CA . TRP A 1 185 ? 19.377 -7.221 -8.399 1.00 85.12 185 TRP A CA 1
ATOM 1418 C C . TRP A 1 185 ? 18.195 -8.150 -8.665 1.00 85.12 185 TRP A C 1
ATOM 1420 O O . TRP A 1 185 ? 17.368 -7.913 -9.544 1.00 85.12 185 TRP A O 1
ATOM 1430 N N . SER A 1 186 ? 18.110 -9.216 -7.866 1.00 86.44 186 SER A N 1
ATOM 1431 C CA . SER A 1 186 ? 17.060 -10.240 -7.958 1.00 86.44 186 SER A CA 1
ATOM 1432 C C . SER A 1 186 ? 15.774 -9.878 -7.214 1.00 86.44 186 SER A C 1
ATOM 1434 O O . SER A 1 186 ? 14.807 -10.635 -7.248 1.00 86.44 186 SER A O 1
ATOM 1436 N N . ASP A 1 187 ? 15.793 -8.787 -6.456 1.00 79.94 187 ASP A N 1
ATOM 1437 C CA . ASP A 1 187 ? 14.633 -8.319 -5.714 1.00 79.94 187 ASP A CA 1
ATOM 1438 C C . ASP A 1 187 ? 13.697 -7.581 -6.678 1.00 79.94 187 ASP A C 1
ATOM 1440 O O . ASP A 1 187 ? 14.153 -6.831 -7.546 1.00 79.94 187 ASP A O 1
ATOM 1444 N N . LEU A 1 188 ? 12.394 -7.829 -6.537 1.00 86.19 188 LEU A N 1
ATOM 1445 C CA . LEU A 1 188 ? 11.346 -7.105 -7.249 1.00 86.19 188 LEU A CA 1
ATOM 1446 C C . LEU A 1 188 ? 11.445 -5.611 -6.897 1.00 86.19 188 LEU A C 1
ATOM 1448 O O . LEU A 1 188 ? 11.990 -5.237 -5.864 1.00 86.19 188 LEU A O 1
ATOM 1452 N N . CYS A 1 189 ? 10.913 -4.730 -7.725 1.00 86.94 189 CYS A N 1
ATOM 1453 C CA . CYS A 1 189 ? 10.687 -3.346 -7.355 1.00 86.94 189 CYS A CA 1
ATOM 1454 C C . CYS A 1 189 ? 9.331 -2.908 -7.892 1.00 86.94 189 CYS A C 1
ATOM 1456 O O . CYS A 1 189 ? 8.958 -3.273 -8.999 1.00 86.94 189 CYS A O 1
ATOM 1458 N N . ILE A 1 190 ? 8.601 -2.137 -7.097 1.00 88.31 190 ILE A N 1
ATOM 1459 C CA . ILE A 1 190 ? 7.397 -1.421 -7.513 1.00 88.31 190 ILE A CA 1
ATOM 1460 C C . ILE A 1 190 ? 7.605 -0.008 -6.994 1.00 88.31 190 ILE A C 1
ATOM 1462 O O . ILE A 1 190 ? 7.803 0.159 -5.789 1.00 88.31 190 ILE A O 1
ATOM 1466 N N . ALA A 1 191 ? 7.672 0.969 -7.896 1.00 87.88 191 ALA A N 1
ATOM 1467 C CA . ALA A 1 191 ? 7.999 2.337 -7.505 1.00 87.88 191 ALA A CA 1
ATOM 1468 C C . ALA A 1 191 ? 6.778 3.099 -6.994 1.00 87.88 191 ALA A C 1
ATOM 1470 O O . ALA A 1 191 ? 6.903 3.820 -6.020 1.00 87.88 191 ALA A O 1
ATOM 1471 N N . GLU A 1 192 ? 5.618 2.917 -7.625 1.00 89.38 192 GLU A N 1
ATOM 1472 C CA . GLU A 1 192 ? 4.414 3.684 -7.306 1.00 89.38 192 GLU A CA 1
ATOM 1473 C C . GLU A 1 192 ? 3.156 2.876 -7.636 1.00 89.38 192 GLU A C 1
ATOM 1475 O O . GLU A 1 192 ? 3.133 2.064 -8.567 1.00 89.38 192 GLU A O 1
ATOM 1480 N N . ILE A 1 193 ? 2.107 3.096 -6.851 1.00 88.81 193 ILE A N 1
ATOM 1481 C CA . ILE A 1 193 ? 0.786 2.496 -6.974 1.00 88.81 193 ILE A CA 1
ATOM 1482 C C . ILE A 1 193 ? -0.239 3.607 -6.777 1.00 88.81 193 ILE A C 1
ATOM 1484 O O . ILE A 1 193 ? -0.503 4.065 -5.667 1.00 88.81 193 ILE A O 1
ATOM 1488 N N . THR A 1 194 ? -0.915 3.971 -7.859 1.00 90.25 194 THR A N 1
ATOM 1489 C CA . THR A 1 194 ? -2.032 4.911 -7.807 1.00 90.25 194 THR A CA 1
ATOM 1490 C C . THR A 1 194 ? -3.347 4.152 -7.907 1.00 90.25 194 THR A C 1
ATOM 1492 O O . THR A 1 194 ? -3.568 3.372 -8.833 1.00 90.25 194 THR A O 1
ATOM 1495 N N . ILE A 1 195 ? -4.254 4.390 -6.962 1.00 89.81 195 ILE A N 1
ATOM 1496 C CA . ILE A 1 195 ? -5.611 3.838 -6.986 1.00 89.81 195 ILE A CA 1
ATOM 1497 C C . ILE A 1 195 ? -6.576 4.992 -7.201 1.00 89.81 195 ILE A C 1
ATOM 1499 O O . ILE A 1 195 ? -6.632 5.911 -6.392 1.00 89.81 195 ILE A O 1
ATOM 1503 N N . GLU A 1 196 ? -7.378 4.930 -8.256 1.00 90.75 196 GLU A N 1
ATOM 1504 C CA . GLU A 1 196 ? -8.466 5.872 -8.485 1.00 90.75 196 GLU A CA 1
ATOM 1505 C C . GLU A 1 196 ? -9.809 5.182 -8.261 1.00 90.75 196 GLU A C 1
ATOM 1507 O O . GLU A 1 196 ? -10.124 4.131 -8.839 1.00 90.75 196 GLU A O 1
ATOM 1512 N N . GLY A 1 197 ? -10.642 5.801 -7.434 1.00 86.56 197 GLY A N 1
ATOM 1513 C CA . GLY A 1 197 ? -11.947 5.277 -7.066 1.00 86.56 197 GLY A CA 1
ATOM 1514 C C . GLY A 1 197 ? -13.006 6.361 -7.007 1.00 86.56 197 GLY A C 1
ATOM 1515 O O . GLY A 1 197 ? -12.743 7.556 -7.144 1.00 86.56 197 GLY A O 1
ATOM 1516 N N . THR A 1 198 ? -14.249 5.929 -6.830 1.00 82.00 198 THR A N 1
ATOM 1517 C CA . THR A 1 198 ? -15.309 6.822 -6.363 1.00 82.00 198 THR A CA 1
ATOM 1518 C C . THR A 1 198 ? -15.506 6.550 -4.885 1.00 82.00 198 THR A C 1
ATOM 1520 O O . THR A 1 198 ? -15.969 5.459 -4.542 1.00 82.00 198 THR A O 1
ATOM 1523 N N . LEU A 1 199 ? -15.181 7.541 -4.050 1.00 66.38 199 LEU A N 1
ATOM 1524 C CA . LEU A 1 199 ? -15.516 7.509 -2.634 1.00 66.38 199 LEU A CA 1
ATOM 1525 C C . LEU A 1 199 ? -17.032 7.373 -2.521 1.00 66.38 199 LEU A C 1
ATOM 1527 O O . LEU A 1 199 ? -17.773 8.249 -2.989 1.00 66.38 199 LEU A O 1
ATOM 1531 N N . ARG A 1 200 ? -17.523 6.289 -1.913 1.00 66.50 200 ARG A N 1
ATOM 1532 C CA . ARG A 1 200 ? -18.876 6.347 -1.360 1.00 66.50 200 ARG A CA 1
ATOM 1533 C C . ARG A 1 200 ? -18.790 7.374 -0.246 1.00 66.50 200 ARG A C 1
ATOM 1535 O O . ARG A 1 200 ? -18.308 7.067 0.836 1.00 66.50 200 ARG A O 1
ATOM 1542 N N . GLN A 1 201 ? -19.251 8.598 -0.513 1.00 53.22 201 GLN A N 1
ATOM 1543 C CA . GLN A 1 201 ? -19.631 9.493 0.568 1.00 53.22 201 GLN A CA 1
ATOM 1544 C C . GLN A 1 201 ? -20.658 8.722 1.385 1.00 53.22 201 GLN A C 1
ATOM 1546 O O . GLN A 1 201 ? -21.817 8.586 0.989 1.00 53.22 201 GLN A O 1
ATOM 1551 N N . THR A 1 202 ? -20.209 8.151 2.497 1.00 50.84 202 THR A N 1
ATOM 1552 C CA . THR A 1 202 ? -21.092 7.776 3.580 1.00 50.84 202 THR A CA 1
ATOM 1553 C C . THR A 1 202 ? -21.753 9.089 3.937 1.00 50.84 202 THR A C 1
ATOM 1555 O O . THR A 1 202 ? -21.113 9.963 4.520 1.00 50.84 202 THR A O 1
ATOM 1558 N N . VAL A 1 203 ? -22.976 9.299 3.449 1.00 50.94 203 VAL A N 1
ATOM 1559 C CA . VAL A 1 203 ? -23.779 10.446 3.851 1.00 50.94 203 VAL A CA 1
ATOM 1560 C C . VAL A 1 203 ? -23.840 10.303 5.355 1.00 50.94 203 VAL A C 1
ATOM 1562 O O . VAL A 1 203 ? -24.435 9.342 5.843 1.00 50.94 203 VAL A O 1
ATOM 1565 N N . ALA A 1 204 ? -23.091 11.148 6.066 1.00 46.38 204 ALA A N 1
ATOM 1566 C CA . ALA A 1 204 ? -23.048 11.096 7.509 1.00 46.38 204 ALA A CA 1
ATOM 1567 C C . ALA A 1 204 ? -24.505 11.137 7.950 1.00 46.38 204 ALA A C 1
ATOM 1569 O O . ALA A 1 204 ? -25.222 12.082 7.604 1.00 46.38 204 ALA A O 1
ATOM 1570 N N . SER A 1 205 ? -24.969 10.072 8.609 1.00 45.31 205 SER A N 1
ATOM 1571 C CA . SER A 1 205 ? -26.297 10.092 9.201 1.00 45.31 205 SER A CA 1
ATOM 1572 C C . SER A 1 205 ? -26.368 11.380 10.017 1.00 45.31 205 SER A C 1
ATOM 1574 O O . SER A 1 205 ? -25.423 11.641 10.773 1.00 45.31 205 SER A O 1
ATOM 1576 N N . PRO A 1 206 ? -27.397 12.227 9.818 1.00 62.56 206 PRO A N 1
ATOM 1577 C CA . PRO A 1 206 ? -27.502 13.472 10.558 1.00 62.56 206 PRO A CA 1
ATOM 1578 C C . PRO A 1 206 ? -27.324 13.148 12.042 1.00 62.56 206 PRO A C 1
ATOM 1580 O O . PRO A 1 206 ? -27.861 12.124 12.486 1.00 62.56 206 PRO A O 1
ATOM 1583 N N . PRO A 1 207 ? -26.523 13.941 12.780 1.00 61.12 207 PRO A N 1
ATOM 1584 C CA . PRO A 1 207 ? -26.220 13.644 14.170 1.00 61.12 207 PRO A CA 1
ATOM 1585 C C . PRO A 1 207 ? -27.535 13.355 14.900 1.00 61.12 207 PRO A C 1
ATOM 1587 O O . PRO A 1 207 ? -28.514 14.077 14.662 1.00 61.12 207 PRO A O 1
ATOM 1590 N N . PRO A 1 208 ? -27.602 12.286 15.719 1.00 63.94 208 PRO A N 1
ATOM 1591 C CA . PRO A 1 208 ? -28.799 12.007 16.495 1.00 63.94 208 PRO A CA 1
ATOM 1592 C C . PRO A 1 208 ? -29.182 13.296 17.219 1.00 63.94 208 PRO A C 1
ATOM 1594 O O . PRO A 1 208 ? -28.327 13.939 17.834 1.00 63.94 208 PRO A O 1
ATOM 1597 N N . ARG A 1 209 ? -30.440 13.732 17.051 1.00 70.88 209 ARG A N 1
ATOM 1598 C CA . ARG A 1 209 ? -30.925 14.943 17.721 1.00 70.88 209 ARG A CA 1
ATOM 1599 C C . ARG A 1 209 ? -30.593 14.805 19.207 1.00 70.88 209 ARG A C 1
ATOM 1601 O O . ARG A 1 209 ? -30.907 13.748 19.757 1.00 70.88 209 ARG A O 1
ATOM 1608 N N . PRO A 1 210 ? -29.975 15.818 19.837 1.00 57.50 210 PRO A N 1
ATOM 1609 C CA . PRO A 1 210 ? -29.720 15.767 21.266 1.00 57.50 210 PRO A CA 1
ATOM 1610 C C . PRO A 1 210 ? -31.054 15.516 21.971 1.00 57.50 210 PRO A C 1
ATOM 1612 O O . PRO A 1 210 ? -32.001 16.288 21.803 1.00 57.50 210 PRO A O 1
ATOM 1615 N N . SER A 1 211 ? -31.147 14.392 22.682 1.00 63.69 211 SER A N 1
ATOM 1616 C CA . SER A 1 211 ? -32.235 14.139 23.618 1.00 63.69 211 SER A CA 1
ATOM 1617 C C . SER A 1 211 ? -32.128 15.196 24.709 1.00 63.69 211 SER A C 1
ATOM 1619 O O . SER A 1 211 ? -31.082 15.336 25.336 1.00 63.69 211 SER A O 1
ATOM 1621 N N . SER A 1 212 ? -33.184 15.983 24.878 1.00 62.25 212 SER A N 1
ATOM 1622 C CA . SER A 1 212 ? -33.250 17.163 25.745 1.00 62.25 212 SER A CA 1
ATOM 1623 C C . SER A 1 212 ? -33.312 16.858 27.244 1.00 62.25 212 SER A C 1
ATOM 1625 O O . SER A 1 212 ? -33.581 17.763 28.029 1.00 62.25 212 SER A O 1
ATOM 1627 N N . ASP A 1 213 ? -33.059 15.619 27.650 1.00 66.19 213 ASP A N 1
ATOM 1628 C CA . ASP A 1 213 ? -33.390 15.139 28.983 1.00 66.19 213 ASP A CA 1
ATOM 1629 C C . ASP A 1 213 ? -32.118 14.575 29.631 1.00 66.19 213 ASP A C 1
ATOM 1631 O O . ASP A 1 213 ? -31.868 13.378 29.549 1.00 66.19 213 ASP A O 1
ATOM 1635 N N . ASP A 1 214 ? -31.276 15.436 30.214 1.00 56.94 214 ASP A N 1
ATOM 1636 C CA . ASP A 1 214 ? -30.578 15.071 31.455 1.00 56.94 214 ASP A CA 1
ATOM 1637 C C . ASP A 1 214 ? -29.998 16.298 32.173 1.00 56.94 214 ASP A C 1
ATOM 1639 O O . ASP A 1 214 ? -29.090 16.993 31.704 1.00 56.94 214 ASP A O 1
ATOM 1643 N N . GLU A 1 215 ? -30.582 16.562 33.337 1.00 54.16 215 GLU A N 1
ATOM 1644 C CA . GLU A 1 215 ? -30.212 17.599 34.283 1.00 54.16 215 GLU A CA 1
ATOM 1645 C C . GLU A 1 215 ? -29.072 17.124 35.204 1.00 54.16 215 GLU A C 1
ATOM 1647 O O . GLU A 1 215 ? -29.160 16.106 35.879 1.00 54.16 215 GLU A O 1
ATOM 1652 N N . THR A 1 216 ? -28.030 17.953 35.286 1.00 57.84 216 THR A N 1
ATOM 1653 C CA . THR A 1 216 ? -27.278 18.318 36.504 1.00 57.84 216 THR A CA 1
ATOM 1654 C C . THR A 1 216 ? -26.915 17.215 37.517 1.00 57.84 216 THR A C 1
ATOM 1656 O O . THR A 1 216 ? -27.545 17.059 38.561 1.00 57.84 216 THR A O 1
ATOM 1659 N N . GLY A 1 217 ? -25.763 16.571 37.298 1.00 48.34 217 GLY A N 1
ATOM 1660 C CA . GLY A 1 217 ? -25.002 15.854 38.326 1.00 48.34 217 GLY A CA 1
ATOM 1661 C C . GLY A 1 217 ? -23.590 16.429 38.460 1.00 48.34 217 GLY A C 1
ATOM 1662 O O . GLY A 1 217 ? -22.732 16.182 37.620 1.00 48.34 217 GLY A O 1
ATOM 1663 N N . ALA A 1 218 ? -23.356 17.227 39.502 1.00 55.28 218 ALA A N 1
ATOM 1664 C CA . ALA A 1 218 ? -22.046 17.765 39.855 1.00 55.28 218 ALA A CA 1
ATOM 1665 C C . ALA A 1 218 ? -21.217 16.730 40.640 1.00 55.28 218 ALA A C 1
ATOM 1667 O O . ALA A 1 218 ? -21.688 16.228 41.659 1.00 55.28 218 ALA A O 1
ATOM 1668 N N . GLY A 1 219 ? -19.968 16.483 40.225 1.00 45.19 219 GLY A N 1
ATOM 1669 C CA . GLY A 1 219 ? -18.933 15.906 41.092 1.00 45.19 219 GLY A CA 1
ATOM 1670 C C . GLY A 1 219 ? -17.941 14.960 40.407 1.00 45.19 219 GLY A C 1
ATOM 1671 O O . GLY A 1 219 ? -18.328 13.886 39.962 1.00 45.19 219 GLY A O 1
ATOM 1672 N N . GLY A 1 220 ? -16.652 15.325 40.427 1.00 45.12 220 GLY A N 1
ATOM 1673 C CA . GLY A 1 220 ? -15.522 14.392 40.304 1.00 45.12 220 GLY A CA 1
ATOM 1674 C C . GLY A 1 220 ? -14.503 14.744 39.217 1.00 45.12 220 GLY A C 1
ATOM 1675 O O . GLY A 1 220 ? -14.847 14.793 38.043 1.00 45.12 220 GLY A O 1
ATOM 1676 N N . ASP A 1 221 ? -13.248 14.943 39.622 1.00 53.84 221 ASP A N 1
ATOM 1677 C CA . ASP A 1 221 ? -12.045 15.335 38.860 1.00 53.84 221 ASP A CA 1
ATOM 1678 C C . ASP A 1 221 ? -11.598 14.400 37.697 1.00 53.84 221 ASP A C 1
ATOM 1680 O O . ASP A 1 221 ? -10.423 14.362 37.340 1.00 53.84 221 ASP A O 1
ATOM 1684 N N . ASP A 1 222 ? -12.505 13.671 37.041 1.00 54.16 222 ASP A N 1
ATOM 1685 C CA . ASP A 1 222 ? -12.189 12.736 35.939 1.00 54.16 222 ASP A CA 1
ATOM 1686 C C . ASP A 1 222 ? -12.291 13.360 34.529 1.00 54.16 222 ASP A C 1
ATOM 1688 O O . ASP A 1 222 ? -12.111 12.691 33.506 1.00 54.16 222 ASP A O 1
ATOM 1692 N N . ALA A 1 223 ? -12.548 14.668 34.442 1.00 53.78 223 ALA A N 1
ATOM 1693 C CA . ALA A 1 223 ? -12.821 15.360 33.181 1.00 53.78 223 ALA A CA 1
ATOM 1694 C C . ALA A 1 223 ? -11.606 15.517 32.239 1.00 53.78 223 ALA A C 1
ATOM 1696 O O . ALA A 1 223 ? -11.794 15.923 31.091 1.00 53.78 223 ALA A O 1
ATOM 1697 N N . ASP A 1 224 ? -10.383 15.186 32.673 1.00 57.47 224 ASP A N 1
ATOM 1698 C CA . ASP A 1 224 ? -9.170 15.397 31.862 1.00 57.47 224 ASP A CA 1
ATOM 1699 C C . ASP A 1 224 ? -8.594 14.113 31.229 1.00 57.47 224 ASP A C 1
ATOM 1701 O O . ASP A 1 224 ? -7.832 14.182 30.268 1.00 57.47 224 ASP A O 1
ATOM 1705 N N . GLN A 1 225 ? -9.017 12.917 31.664 1.00 52.84 225 GLN A N 1
ATOM 1706 C CA . GLN A 1 225 ? -8.524 11.645 31.096 1.00 52.84 225 GLN A CA 1
ATOM 1707 C C . GLN A 1 225 ? -9.273 11.184 29.830 1.00 52.84 225 GLN A C 1
ATOM 1709 O O . GLN A 1 225 ? -8.911 10.187 29.201 1.00 52.84 225 GLN A O 1
ATOM 1714 N N . SER A 1 226 ? -10.318 11.903 29.422 1.00 59.31 226 SER A N 1
ATOM 1715 C CA . SER A 1 226 ? -11.136 11.590 28.242 1.00 59.31 226 SER A CA 1
ATOM 1716 C C . SER A 1 226 ? -10.553 12.112 26.920 1.00 59.31 226 SER A C 1
ATOM 1718 O O . SER A 1 226 ? -11.109 11.829 25.861 1.00 59.31 226 SER A O 1
ATOM 1720 N N . ARG A 1 227 ? -9.443 12.862 26.949 1.00 70.94 227 ARG A N 1
ATOM 1721 C CA . ARG A 1 227 ? -9.073 13.743 25.828 1.00 70.94 227 ARG A CA 1
ATOM 1722 C C . ARG A 1 227 ? -8.122 13.164 24.790 1.00 70.94 227 ARG A C 1
ATOM 1724 O O . ARG A 1 227 ? -8.148 13.634 23.657 1.00 70.94 227 ARG A O 1
ATOM 1731 N N . CYS A 1 228 ? -7.325 12.146 25.113 1.00 92.31 228 CYS A N 1
ATOM 1732 C CA . CYS A 1 228 ? -6.399 11.584 24.129 1.00 92.31 228 CYS A CA 1
ATOM 1733 C C . CYS A 1 228 ? -6.932 10.296 23.499 1.00 92.31 228 CYS A C 1
ATOM 1735 O O . CYS A 1 228 ? -6.616 9.179 23.919 1.00 92.31 228 CYS A O 1
ATOM 1737 N N . LEU A 1 229 ? -7.768 10.475 22.481 1.00 94.38 229 LEU A N 1
ATOM 1738 C CA . LEU A 1 229 ? -8.220 9.404 21.604 1.00 94.38 229 LEU A CA 1
ATOM 1739 C C . LEU A 1 229 ? -7.362 9.388 20.342 1.00 94.38 229 LEU A C 1
ATOM 1741 O O . LEU A 1 229 ? -7.106 10.429 19.744 1.00 94.38 229 LEU A O 1
ATOM 1745 N N . TYR A 1 230 ? -6.956 8.197 19.924 1.00 93.88 230 TYR A N 1
ATOM 1746 C CA . TYR A 1 230 ? -6.253 7.971 18.674 1.00 93.88 230 TYR A CA 1
ATOM 1747 C C . TYR A 1 230 ? -7.038 6.959 17.843 1.00 93.88 230 TYR A C 1
ATOM 1749 O O . TYR A 1 230 ? -7.348 5.853 18.296 1.00 93.88 230 TYR A O 1
ATOM 1757 N N . GLN A 1 231 ? -7.401 7.355 16.627 1.00 92.69 231 GLN A N 1
ATOM 1758 C CA . GLN A 1 231 ? -8.025 6.460 15.666 1.00 92.69 231 GLN A CA 1
ATOM 1759 C C . GLN A 1 231 ? -6.912 5.728 14.923 1.00 92.69 231 GLN A C 1
ATOM 1761 O O . GLN A 1 231 ? -6.091 6.354 14.262 1.00 92.69 231 GLN A O 1
ATOM 1766 N N . THR A 1 232 ? -6.858 4.406 15.042 1.00 88.06 232 THR A N 1
ATOM 1767 C CA . THR A 1 232 ? -5.854 3.625 14.314 1.00 88.06 232 THR A CA 1
ATOM 1768 C C . THR A 1 232 ? -6.285 3.479 12.850 1.00 88.06 232 THR A C 1
ATOM 1770 O O . THR A 1 232 ? -7.465 3.262 12.563 1.00 88.06 232 THR A O 1
ATOM 1773 N N . TYR A 1 233 ? -5.349 3.639 11.912 1.00 78.81 233 TYR A N 1
ATOM 1774 C CA . TYR A 1 233 ? -5.637 3.591 10.468 1.00 78.81 233 TYR A CA 1
ATOM 1775 C C . TYR A 1 233 ? -4.969 2.399 9.767 1.00 78.81 233 TYR A C 1
ATOM 1777 O O . TYR A 1 233 ? -5.506 1.880 8.786 1.00 78.81 233 TYR A O 1
ATOM 1785 N N . THR A 1 234 ? -3.847 1.932 10.318 1.00 75.50 234 THR A N 1
ATOM 1786 C CA . THR A 1 234 ? -3.019 0.831 9.817 1.00 75.50 234 THR A CA 1
ATOM 1787 C C . THR A 1 234 ? -3.055 -0.361 10.770 1.00 75.50 234 THR A C 1
ATOM 1789 O O . THR A 1 234 ? -3.415 -0.217 11.938 1.00 75.50 234 THR A O 1
ATOM 1792 N N . SER A 1 235 ? -2.624 -1.541 10.311 1.00 81.75 235 SER A N 1
ATOM 1793 C CA . SER A 1 235 ? -2.292 -2.617 11.245 1.00 81.75 235 SER A CA 1
ATOM 1794 C C . SER A 1 235 ? -1.154 -2.191 12.159 1.00 81.75 235 SER A C 1
ATOM 1796 O O . SER A 1 235 ? -0.164 -1.608 11.705 1.00 81.75 235 SER A O 1
ATOM 1798 N N . PHE A 1 236 ? -1.226 -2.574 13.420 1.00 90.38 236 PHE A N 1
ATOM 1799 C CA . PHE A 1 236 ? -0.174 -2.278 14.375 1.00 90.38 236 PHE A CA 1
ATOM 1800 C C . PHE A 1 236 ? 0.111 -3.482 15.254 1.00 90.38 236 PHE A C 1
ATOM 1802 O O . PHE A 1 236 ? -0.564 -4.502 15.199 1.00 90.38 236 PHE A O 1
ATOM 1809 N N . HIS A 1 237 ? 1.178 -3.377 16.035 1.00 94.75 237 HIS A N 1
ATOM 1810 C CA . HIS A 1 237 ? 1.557 -4.415 16.980 1.00 94.75 237 HIS A CA 1
ATOM 1811 C C . HIS A 1 237 ? 1.340 -3.869 18.386 1.00 94.75 237 HIS A C 1
ATOM 1813 O O . HIS A 1 237 ? 1.931 -2.839 18.725 1.00 94.75 237 HIS A O 1
ATOM 1819 N N . LEU A 1 238 ? 0.515 -4.550 19.173 1.00 97.19 238 LEU A N 1
ATOM 1820 C CA . LEU A 1 238 ? 0.307 -4.283 20.587 1.00 97.19 238 LEU A CA 1
ATOM 1821 C C . LEU A 1 238 ? 1.311 -5.111 21.390 1.00 97.19 238 LEU A C 1
ATOM 1823 O O . LEU A 1 238 ? 1.413 -6.323 21.212 1.00 97.19 238 LEU A O 1
ATOM 1827 N N . ARG A 1 239 ? 2.106 -4.462 22.238 1.00 97.31 239 ARG A N 1
ATOM 1828 C CA . ARG A 1 239 ? 3.175 -5.122 22.999 1.00 97.31 239 ARG A CA 1
ATOM 1829 C C . ARG A 1 239 ? 2.833 -5.187 24.483 1.00 97.31 239 ARG A C 1
ATOM 1831 O O . ARG A 1 239 ? 2.326 -4.207 25.022 1.00 97.31 239 ARG A O 1
ATOM 1838 N N . PRO A 1 240 ? 3.197 -6.272 25.179 1.00 96.94 240 PRO A N 1
ATOM 1839 C CA . PRO A 1 240 ? 3.031 -6.340 26.628 1.00 96.94 240 PRO A CA 1
ATOM 1840 C C . PRO A 1 240 ? 4.009 -5.413 27.369 1.00 96.94 240 PRO A C 1
ATOM 1842 O O . PRO A 1 240 ? 3.725 -4.964 28.476 1.00 96.94 240 PRO A O 1
ATOM 1845 N N . THR A 1 241 ? 5.158 -5.096 26.765 1.00 96.81 241 THR A N 1
ATOM 1846 C CA . THR A 1 241 ? 6.205 -4.257 27.360 1.00 96.81 241 THR A CA 1
ATOM 1847 C C . THR A 1 241 ? 6.642 -3.140 26.420 1.00 96.81 241 THR A C 1
ATOM 1849 O O . THR A 1 241 ? 6.453 -3.207 25.202 1.00 96.81 241 THR A O 1
ATOM 1852 N N . GLU A 1 242 ? 7.233 -2.096 26.998 1.00 96.62 242 GLU A N 1
ATOM 1853 C CA . GLU A 1 242 ? 7.776 -0.974 26.247 1.00 96.62 242 GLU A CA 1
ATOM 1854 C C . GLU A 1 242 ? 9.044 -1.414 25.497 1.00 96.62 242 GLU A C 1
ATOM 1856 O O . GLU A 1 242 ? 10.133 -1.481 26.064 1.00 96.62 242 GLU A O 1
ATOM 1861 N N . THR A 1 243 ? 8.910 -1.794 24.225 1.00 93.94 243 THR A N 1
ATOM 1862 C CA . THR A 1 243 ? 10.051 -2.262 23.436 1.00 93.94 243 THR A CA 1
ATOM 1863 C C . THR A 1 243 ? 9.899 -1.996 21.943 1.00 93.94 243 THR A C 1
ATOM 1865 O O . THR A 1 243 ? 8.798 -1.986 21.395 1.00 93.94 243 THR A O 1
ATOM 1868 N N . VAL A 1 244 ? 11.029 -1.827 21.253 1.00 89.50 244 VAL A N 1
ATOM 1869 C CA . VAL A 1 244 ? 11.075 -1.734 19.785 1.00 89.50 244 VAL A CA 1
ATOM 1870 C C . VAL A 1 244 ? 10.839 -3.083 19.100 1.00 89.50 244 VAL A C 1
ATOM 1872 O O . VAL A 1 244 ? 10.426 -3.115 17.938 1.00 89.50 244 VAL A O 1
ATOM 1875 N N . THR A 1 245 ? 11.092 -4.202 19.791 1.00 89.12 245 THR A N 1
ATOM 1876 C CA . THR A 1 245 ? 10.955 -5.538 19.193 1.00 89.12 245 THR A CA 1
ATOM 1877 C C . THR A 1 245 ? 9.489 -5.920 18.958 1.00 89.12 245 THR A C 1
ATOM 1879 O O . THR A 1 245 ? 8.568 -5.344 19.537 1.00 89.12 245 THR A O 1
ATOM 1882 N N . ARG A 1 246 ? 9.269 -6.896 18.071 1.00 89.44 246 ARG A N 1
ATOM 1883 C CA . ARG A 1 246 ? 7.967 -7.552 17.846 1.00 89.44 246 ARG A CA 1
ATOM 1884 C C . ARG A 1 246 ? 7.826 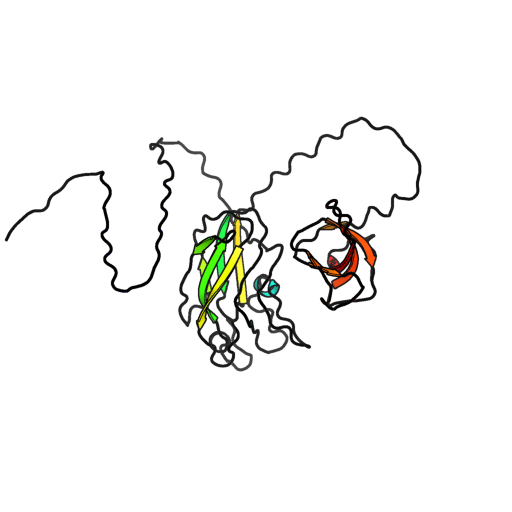-8.870 18.617 1.00 89.44 246 ARG A C 1
ATOM 1886 O O . ARG A 1 246 ? 6.805 -9.539 18.526 1.00 89.44 246 ARG A O 1
ATOM 1893 N N . VAL A 1 247 ? 8.856 -9.289 19.349 1.00 88.62 247 VAL A N 1
ATOM 1894 C CA . VAL A 1 247 ? 8.796 -10.539 20.115 1.00 88.62 247 VAL A CA 1
ATOM 1895 C C . VAL A 1 247 ? 7.701 -10.427 21.177 1.00 88.62 247 VAL A C 1
ATOM 1897 O O . VAL A 1 247 ? 7.741 -9.532 22.017 1.00 88.62 247 VAL A O 1
ATOM 1900 N N . GLY A 1 248 ? 6.717 -11.326 21.110 1.00 91.62 248 GLY A N 1
ATOM 1901 C CA . GLY A 1 248 ? 5.570 -11.351 22.021 1.00 91.62 248 GLY A CA 1
ATOM 1902 C C . GLY A 1 248 ? 4.507 -10.282 21.753 1.00 91.62 248 GLY A C 1
ATOM 1903 O O . GLY A 1 248 ? 3.612 -10.125 22.576 1.00 91.62 248 GLY A O 1
ATOM 1904 N N . SER A 1 249 ? 4.591 -9.538 20.644 1.00 94.06 249 SER A N 1
ATOM 1905 C CA . SER A 1 249 ? 3.547 -8.580 20.275 1.00 94.06 249 SER A CA 1
ATOM 1906 C C . SER A 1 249 ? 2.389 -9.248 19.536 1.00 94.06 249 SER A C 1
ATOM 1908 O O . SER A 1 249 ? 2.624 -10.087 18.669 1.00 94.06 249 SER A O 1
ATOM 1910 N N . GLU A 1 250 ? 1.168 -8.810 19.820 1.00 95.56 250 GLU A N 1
ATOM 1911 C CA . GLU A 1 250 ? -0.042 -9.163 19.077 1.00 95.56 250 GLU A CA 1
ATOM 1912 C C . GLU A 1 250 ? -0.182 -8.240 17.862 1.00 95.56 250 GLU A C 1
ATOM 1914 O O . GLU A 1 250 ? -0.147 -7.017 18.005 1.00 95.56 250 GLU A O 1
ATOM 1919 N N . GLU A 1 251 ? -0.344 -8.801 16.664 1.00 92.94 251 GLU A N 1
ATOM 1920 C CA . GLU A 1 251 ? -0.729 -8.012 15.493 1.00 92.94 251 GLU A CA 1
ATOM 1921 C C . GLU A 1 251 ? -2.230 -7.711 15.543 1.00 92.94 251 GLU A C 1
ATOM 1923 O O . GLU A 1 251 ? -3.071 -8.610 15.543 1.00 92.94 251 GLU A O 1
ATOM 1928 N N . VAL A 1 252 ? -2.566 -6.426 15.544 1.00 91.62 252 VAL A N 1
ATOM 1929 C CA . VAL A 1 252 ? -3.936 -5.932 15.505 1.00 91.62 252 VAL A CA 1
ATOM 1930 C C . VAL A 1 252 ? -4.221 -5.458 14.089 1.00 91.62 252 VAL A C 1
ATOM 1932 O O . VAL A 1 252 ? -3.799 -4.383 13.669 1.00 91.62 252 VAL A O 1
ATOM 1935 N N . ALA A 1 253 ? -4.934 -6.304 13.346 1.00 81.62 253 ALA A N 1
ATOM 1936 C CA . ALA A 1 253 ? -5.331 -6.061 11.959 1.00 81.62 253 ALA A CA 1
ATOM 1937 C C . ALA A 1 253 ? -6.700 -5.361 11.836 1.00 81.62 253 ALA A C 1
ATOM 1939 O O . ALA A 1 253 ? -7.298 -5.324 10.757 1.00 81.62 253 ALA A O 1
ATOM 1940 N N . THR A 1 254 ? -7.259 -4.862 12.938 1.00 82.06 254 THR A N 1
ATOM 1941 C CA . THR A 1 254 ? -8.453 -4.007 12.952 1.00 82.06 254 THR A CA 1
ATOM 1942 C C . THR A 1 254 ? -8.052 -2.542 13.114 1.00 82.06 254 THR A C 1
ATOM 1944 O O . THR A 1 254 ? -6.907 -2.256 13.442 1.00 82.06 254 THR A O 1
ATOM 1947 N N . ASN A 1 255 ? -9.001 -1.625 12.892 1.00 89.06 255 ASN A N 1
ATOM 1948 C CA . ASN A 1 255 ? -8.797 -0.179 13.046 1.00 89.06 255 ASN A CA 1
ATOM 1949 C C . ASN A 1 255 ? -9.562 0.344 14.282 1.00 89.06 255 ASN A C 1
ATOM 1951 O O . ASN A 1 255 ? -10.477 1.161 14.131 1.00 89.06 255 ASN A O 1
ATOM 1955 N N . PRO A 1 256 ? -9.306 -0.183 15.497 1.00 91.44 256 PRO A N 1
ATOM 1956 C CA . PRO A 1 256 ? -10.003 0.264 16.692 1.00 91.44 256 PRO A CA 1
ATOM 1957 C C . PRO A 1 256 ? -9.658 1.720 17.009 1.00 91.44 256 PRO A C 1
ATOM 1959 O O . PRO A 1 256 ? -8.576 2.222 16.689 1.00 91.44 256 PRO A O 1
ATOM 1962 N N . GLN A 1 257 ? -10.571 2.386 17.703 1.00 94.25 257 GLN A N 1
ATOM 1963 C CA . GLN A 1 257 ? -10.217 3.584 18.445 1.00 94.25 257 GLN A CA 1
ATOM 1964 C C . GLN A 1 257 ? -9.515 3.158 19.737 1.00 94.25 257 GLN A C 1
ATOM 1966 O O . GLN A 1 257 ? -9.969 2.242 20.431 1.00 94.25 257 GLN A O 1
ATOM 1971 N N . VAL A 1 258 ? -8.409 3.819 20.061 1.00 96.00 258 VAL A N 1
ATOM 1972 C CA . VAL A 1 258 ? -7.674 3.585 21.302 1.00 96.00 258 VAL A CA 1
ATOM 1973 C C . VAL A 1 258 ? -7.598 4.867 22.118 1.00 96.00 258 VAL A C 1
ATOM 1975 O O . VAL A 1 258 ? -7.553 5.972 21.580 1.00 96.00 258 VAL A O 1
ATOM 1978 N N . ARG A 1 259 ? -7.577 4.721 23.438 1.00 94.81 259 ARG A N 1
ATOM 1979 C CA . ARG A 1 259 ? -7.248 5.795 24.370 1.00 94.81 259 ARG A CA 1
ATOM 1980 C C . ARG A 1 259 ? -5.770 5.714 24.705 1.00 94.81 259 ARG A C 1
ATOM 1982 O O . ARG A 1 259 ? -5.298 4.658 25.122 1.00 94.81 259 ARG A O 1
ATOM 1989 N N . VAL A 1 260 ? -5.055 6.820 24.556 1.00 96.25 260 VAL A N 1
ATOM 1990 C CA . VAL A 1 260 ? -3.646 6.914 24.937 1.00 96.25 260 VAL A CA 1
ATOM 1991 C C . VAL A 1 260 ? -3.569 7.250 26.418 1.00 96.25 260 VAL A C 1
ATOM 1993 O O . VAL A 1 260 ? -4.028 8.304 26.849 1.00 96.25 260 VAL A O 1
ATOM 1996 N N . LEU A 1 261 ? -3.013 6.330 27.200 1.00 95.06 261 LEU A N 1
ATOM 1997 C CA . LEU A 1 261 ? -2.974 6.429 28.657 1.00 95.06 261 LEU A CA 1
ATOM 1998 C C . LEU A 1 261 ? -1.656 7.019 29.157 1.00 95.06 261 LEU A C 1
ATOM 2000 O O . LEU A 1 261 ? -1.641 7.774 30.124 1.00 95.06 261 LEU A O 1
ATOM 2004 N N . ARG A 1 262 ? -0.535 6.656 28.524 1.00 95.75 262 ARG A N 1
ATOM 2005 C CA . ARG A 1 262 ? 0.801 7.060 28.977 1.00 95.75 262 ARG A CA 1
ATOM 2006 C C . ARG A 1 262 ? 1.799 7.084 27.825 1.00 95.75 262 ARG A C 1
ATOM 2008 O O . ARG A 1 262 ? 1.782 6.193 26.979 1.00 95.75 262 ARG A O 1
ATOM 2015 N N . ALA A 1 263 ? 2.696 8.064 27.837 1.00 96.88 263 ALA A N 1
ATOM 2016 C CA . ALA A 1 263 ? 3.860 8.117 26.959 1.00 96.88 263 ALA A CA 1
ATOM 2017 C C . ALA A 1 263 ? 4.990 7.219 27.485 1.00 96.88 263 ALA A C 1
ATOM 2019 O O . ALA A 1 263 ? 5.256 7.189 28.688 1.00 96.88 263 ALA A O 1
ATOM 2020 N N . GLY A 1 264 ? 5.622 6.459 26.594 1.00 96.38 264 GLY A N 1
ATOM 2021 C CA . GLY A 1 264 ? 6.867 5.757 26.892 1.00 96.38 264 GLY A CA 1
ATOM 2022 C C . GLY A 1 264 ? 8.086 6.660 26.717 1.00 96.38 264 GLY A C 1
ATOM 2023 O O . GLY A 1 264 ? 7.980 7.861 26.510 1.00 96.38 264 GLY A O 1
ATOM 2024 N N . THR A 1 265 ? 9.261 6.053 26.771 1.00 97.12 265 THR A N 1
ATOM 2025 C CA . THR A 1 265 ? 10.567 6.678 26.501 1.00 97.12 265 THR A CA 1
ATOM 2026 C C . THR A 1 265 ? 11.169 6.248 25.159 1.00 97.12 265 THR A C 1
ATOM 2028 O O . THR A 1 265 ? 12.152 6.822 24.693 1.00 97.12 265 THR A O 1
ATOM 2031 N N . THR A 1 266 ? 10.595 5.227 24.519 1.00 95.31 266 THR A N 1
ATOM 2032 C CA . THR A 1 266 ? 11.118 4.648 23.278 1.00 95.31 266 THR A CA 1
ATOM 2033 C C . THR A 1 266 ? 10.587 5.366 22.036 1.00 95.31 266 THR A C 1
ATOM 2035 O O . THR A 1 266 ? 9.377 5.503 21.844 1.00 95.31 266 THR A O 1
ATOM 2038 N N . LEU A 1 267 ? 11.503 5.720 21.132 1.00 94.25 267 LEU A N 1
ATOM 2039 C CA . LEU A 1 267 ? 11.209 6.283 19.814 1.00 94.25 267 LEU A CA 1
ATOM 2040 C C . LEU A 1 267 ? 11.605 5.319 18.692 1.00 94.25 267 LEU A C 1
ATOM 2042 O O . LEU A 1 267 ? 12.573 4.562 18.802 1.00 94.25 267 LEU A O 1
ATOM 2046 N N . ARG A 1 268 ? 10.883 5.390 17.573 1.00 88.25 268 ARG A N 1
ATOM 2047 C CA . ARG A 1 268 ? 11.216 4.702 16.323 1.00 88.25 268 ARG A CA 1
ATOM 2048 C C . ARG A 1 268 ? 10.965 5.640 15.146 1.00 88.25 268 ARG A C 1
ATOM 2050 O O . ARG A 1 268 ? 9.859 5.717 14.620 1.00 88.25 268 ARG A O 1
ATOM 2057 N N . GLY A 1 269 ? 12.003 6.358 14.724 1.00 92.56 269 GLY A N 1
ATOM 2058 C CA . GLY A 1 269 ? 11.864 7.386 13.692 1.00 92.56 269 GLY A CA 1
ATOM 2059 C C . GLY A 1 269 ? 10.995 8.542 14.191 1.00 92.56 269 GLY A C 1
ATOM 2060 O O . GLY A 1 269 ? 11.381 9.221 15.136 1.00 92.56 269 GLY A O 1
ATOM 2061 N N . ARG A 1 270 ? 9.834 8.754 13.557 1.00 91.94 270 ARG A N 1
ATOM 2062 C CA . ARG A 1 270 ? 8.839 9.775 13.946 1.00 91.94 270 ARG A CA 1
ATOM 2063 C C . ARG A 1 270 ? 7.705 9.221 14.821 1.00 91.94 270 ARG A C 1
ATOM 2065 O O . ARG A 1 270 ? 6.765 9.955 15.127 1.00 91.94 270 ARG A O 1
ATOM 2072 N N . ASP A 1 271 ? 7.800 7.955 15.222 1.00 95.00 271 ASP A N 1
ATOM 2073 C CA . ASP A 1 271 ? 6.816 7.301 16.078 1.00 95.00 271 ASP A CA 1
ATOM 2074 C C . ASP A 1 271 ? 7.304 7.278 17.527 1.00 95.00 271 ASP A C 1
ATOM 2076 O O . ASP A 1 271 ? 8.458 6.928 17.801 1.00 95.00 271 ASP A O 1
ATOM 2080 N N . GLY A 1 272 ? 6.396 7.569 18.453 1.00 96.38 272 GLY A N 1
ATOM 2081 C CA . GLY A 1 272 ? 6.578 7.325 19.879 1.00 96.38 272 GLY A CA 1
ATOM 2082 C C . GLY A 1 272 ? 5.875 6.052 20.318 1.00 96.38 272 GLY A C 1
ATOM 2083 O O . GLY A 1 272 ? 4.859 5.683 19.728 1.00 96.38 272 GLY A O 1
ATOM 2084 N N . ILE A 1 273 ? 6.395 5.360 21.333 1.00 97.62 273 ILE A N 1
ATOM 2085 C CA . ILE A 1 273 ? 5.659 4.259 21.957 1.00 97.62 273 ILE A CA 1
ATOM 2086 C C . ILE A 1 273 ? 4.747 4.793 23.064 1.00 97.62 273 ILE A C 1
ATOM 2088 O O . ILE A 1 273 ? 5.168 5.559 23.929 1.00 97.62 273 ILE A O 1
ATOM 2092 N N . PHE A 1 274 ? 3.496 4.359 23.061 1.00 97.62 274 PHE A N 1
ATOM 2093 C CA . PHE A 1 274 ? 2.492 4.777 24.026 1.00 97.62 274 PHE A CA 1
ATOM 2094 C C . PHE A 1 274 ? 1.761 3.570 24.587 1.00 97.62 274 PHE A C 1
ATOM 2096 O O . PHE A 1 274 ? 1.488 2.606 23.871 1.00 97.62 274 PHE A O 1
ATOM 2103 N N . TYR A 1 275 ? 1.436 3.628 25.873 1.00 97.56 275 TYR A N 1
ATOM 2104 C CA . TYR A 1 275 ? 0.541 2.671 26.499 1.00 97.56 275 TYR A CA 1
ATOM 2105 C C . TYR A 1 275 ? -0.897 3.076 26.181 1.00 97.56 275 TYR A C 1
ATOM 2107 O O . TYR A 1 275 ? -1.300 4.208 26.464 1.00 97.56 275 TYR A O 1
ATOM 2115 N N . VAL A 1 276 ? -1.655 2.172 25.570 1.00 97.31 276 VAL A N 1
ATOM 2116 C CA . VAL A 1 276 ? -3.001 2.431 25.059 1.00 97.31 276 VAL A CA 1
ATOM 2117 C C . VAL A 1 276 ? -4.009 1.427 25.606 1.00 97.31 276 VAL A C 1
ATOM 2119 O O . VAL A 1 276 ? -3.643 0.300 25.935 1.00 97.31 276 VAL A O 1
ATOM 2122 N N . ARG A 1 277 ? -5.283 1.826 25.651 1.00 96.50 277 ARG A N 1
ATOM 2123 C CA . ARG A 1 277 ? -6.440 0.960 25.927 1.00 96.50 277 ARG A CA 1
ATOM 2124 C C . ARG A 1 277 ? -7.413 0.985 24.759 1.00 96.50 277 ARG A C 1
ATOM 2126 O O . ARG A 1 277 ? -7.710 2.049 24.221 1.00 96.50 277 ARG A O 1
ATOM 2133 N N . PHE A 1 278 ? -7.940 -0.172 24.393 1.00 95.94 278 PHE A N 1
ATOM 2134 C CA . PHE A 1 278 ? -8.895 -0.313 23.301 1.00 95.94 278 PHE A CA 1
ATOM 2135 C C . PHE A 1 278 ? -10.299 0.097 23.744 1.00 95.94 278 PHE A C 1
ATOM 2137 O O . PHE A 1 278 ? -10.712 -0.187 24.867 1.00 95.94 278 PHE A O 1
ATOM 2144 N N . LEU A 1 279 ? -11.037 0.758 22.850 1.00 93.81 279 LEU A N 1
ATOM 2145 C CA . LEU A 1 279 ? -12.422 1.189 23.084 1.00 93.81 279 LEU A CA 1
ATOM 2146 C C . LEU A 1 279 ? -13.448 0.330 22.324 1.00 93.81 279 LEU A C 1
ATOM 2148 O O . LEU A 1 279 ? -14.595 0.731 22.162 1.00 93.81 279 LEU A O 1
ATOM 2152 N N . ASP A 1 280 ? -13.046 -0.855 21.862 1.00 90.88 280 ASP A N 1
ATOM 2153 C CA . ASP A 1 280 ? -13.885 -1.822 21.136 1.00 90.88 280 ASP A CA 1
ATOM 2154 C C . ASP A 1 280 ? -14.610 -2.823 22.064 1.00 90.88 280 ASP A C 1
ATOM 2156 O O . ASP A 1 280 ? -15.220 -3.779 21.591 1.00 90.88 280 ASP A O 1
ATOM 2160 N N . GLY A 1 281 ? -14.535 -2.616 23.384 1.00 93.31 281 GLY A N 1
ATOM 2161 C CA . GLY A 1 281 ? -15.103 -3.506 24.401 1.00 93.31 281 GLY A CA 1
ATOM 2162 C C . GLY A 1 281 ? -14.214 -4.695 24.778 1.00 93.31 281 GLY A C 1
ATOM 2163 O O . GLY A 1 281 ? -14.584 -5.452 25.668 1.00 93.31 281 GLY A O 1
ATOM 2164 N N . SER A 1 282 ? -13.039 -4.864 24.159 1.00 92.38 282 SER A N 1
ATOM 2165 C CA . SER A 1 282 ? -12.158 -6.003 24.447 1.00 92.38 282 SER A CA 1
ATOM 2166 C C . SER A 1 282 ? -11.310 -5.842 25.717 1.00 92.38 282 SER A C 1
ATOM 2168 O O . SER A 1 282 ? -10.528 -6.738 26.021 1.00 92.38 282 SER A O 1
ATOM 2170 N N . GLU A 1 283 ? -11.347 -4.672 26.365 1.00 91.44 283 GLU A N 1
ATOM 2171 C CA . GLU A 1 283 ? -10.480 -4.282 27.494 1.00 91.44 283 GLU A CA 1
ATOM 2172 C C . GLU A 1 283 ? -8.969 -4.499 27.255 1.00 91.44 283 GLU A C 1
ATOM 2174 O O . GLU A 1 283 ? -8.181 -4.575 28.195 1.00 91.44 283 GLU A O 1
ATOM 2179 N N . ARG A 1 284 ? -8.530 -4.583 25.99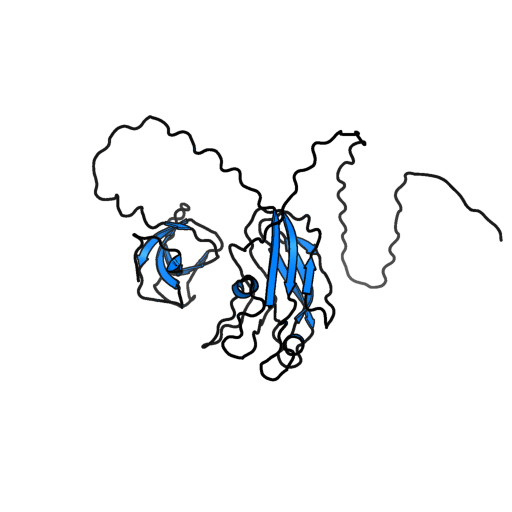0 1.00 96.62 284 ARG A N 1
ATOM 2180 C CA . ARG A 1 284 ? -7.119 -4.822 25.662 1.00 96.62 284 ARG A CA 1
ATOM 2181 C C . ARG A 1 284 ? -6.297 -3.581 25.968 1.00 96.62 284 ARG A C 1
ATOM 2183 O O . ARG A 1 284 ? -6.691 -2.460 25.633 1.00 96.62 284 ARG A O 1
ATOM 2190 N N . GLU A 1 285 ? -5.116 -3.805 26.527 1.00 98.00 285 GLU A N 1
ATOM 2191 C CA . GLU A 1 285 ? -4.121 -2.772 26.779 1.00 98.00 285 GLU A CA 1
ATOM 2192 C C . GLU A 1 285 ? -2.733 -3.227 26.355 1.00 98.00 285 GLU A C 1
ATOM 2194 O O . GLU A 1 285 ? -2.421 -4.418 26.330 1.00 98.00 285 GLU A O 1
ATOM 2199 N N . GLY A 1 286 ? -1.877 -2.263 26.044 1.00 97.69 286 GLY A N 1
ATOM 2200 C CA . GLY A 1 286 ? -0.485 -2.543 25.747 1.00 97.69 286 GLY A CA 1
ATOM 2201 C C . GLY A 1 286 ? 0.221 -1.362 25.117 1.00 97.69 286 GLY A C 1
ATOM 2202 O O . GLY A 1 286 ? -0.312 -0.261 25.008 1.00 97.69 286 GLY A O 1
ATOM 2203 N N . TRP A 1 287 ? 1.450 -1.606 24.690 1.00 98.12 287 TRP A N 1
ATOM 2204 C CA . TRP A 1 287 ? 2.321 -0.611 24.095 1.00 98.12 287 TRP A CA 1
ATOM 2205 C C . TRP A 1 287 ? 2.237 -0.638 22.571 1.00 98.12 287 TRP A C 1
ATOM 2207 O O . TRP A 1 287 ? 2.489 -1.661 21.927 1.00 98.12 287 TRP A O 1
ATOM 2217 N N . MET A 1 288 ? 1.920 0.511 21.991 1.00 97.06 288 MET A N 1
ATOM 2218 C CA . MET A 1 288 ? 1.735 0.718 20.561 1.00 97.06 288 MET A CA 1
ATOM 2219 C C . MET A 1 288 ? 2.602 1.889 20.094 1.00 97.06 288 MET A C 1
ATOM 2221 O O . MET A 1 288 ? 2.719 2.889 20.794 1.00 97.06 288 MET A O 1
ATOM 2225 N N . PHE A 1 289 ? 3.192 1.783 18.902 1.00 96.62 289 PHE A N 1
ATOM 2226 C CA . PHE A 1 289 ? 3.813 2.939 18.252 1.00 96.62 289 PHE A CA 1
ATOM 2227 C C . PHE A 1 289 ? 2.739 3.805 17.589 1.00 96.62 289 PHE A C 1
ATOM 2229 O O . PHE A 1 289 ? 1.952 3.288 16.796 1.00 96.62 289 PHE A O 1
ATOM 2236 N N . ILE A 1 290 ? 2.725 5.098 17.912 1.00 95.94 290 ILE A N 1
ATOM 2237 C CA . ILE A 1 290 ? 1.833 6.107 17.336 1.00 95.94 290 ILE A CA 1
ATOM 2238 C C . ILE A 1 290 ? 2.703 7.209 16.713 1.00 95.94 290 ILE A C 1
ATOM 2240 O O . ILE A 1 290 ? 3.640 7.674 17.376 1.00 95.94 290 ILE A O 1
ATOM 2244 N N . PRO A 1 291 ? 2.432 7.646 15.469 1.00 95.12 291 PRO A N 1
ATOM 2245 C CA . PRO A 1 291 ? 3.127 8.786 14.884 1.00 95.12 291 PRO A CA 1
ATOM 2246 C C . PRO A 1 291 ? 2.913 10.036 15.742 1.00 95.12 291 PRO A C 1
ATOM 2248 O O . PRO A 1 291 ? 1.779 10.417 16.023 1.00 95.12 291 PRO A O 1
ATOM 2251 N N . LEU A 1 292 ? 3.996 10.711 16.136 1.00 94.12 292 LEU A N 1
ATOM 2252 C CA . LEU A 1 292 ? 3.914 11.858 17.055 1.00 94.12 292 LEU A CA 1
ATOM 2253 C C . LEU A 1 292 ? 3.035 12.995 16.510 1.00 94.12 292 LEU A C 1
ATOM 2255 O O . LEU A 1 292 ? 2.385 13.701 17.273 1.00 94.12 292 LEU A O 1
ATOM 2259 N N . ARG A 1 293 ? 2.981 13.144 15.181 1.00 93.94 293 ARG A N 1
ATOM 2260 C CA . ARG A 1 293 ? 2.169 14.159 14.493 1.00 93.94 293 ARG A CA 1
ATOM 2261 C C . ARG A 1 293 ? 0.658 13.909 14.573 1.00 93.94 293 ARG A C 1
ATOM 2263 O O . ARG A 1 293 ? -0.104 14.832 14.309 1.00 93.94 293 ARG A O 1
ATOM 2270 N N . ASP A 1 294 ? 0.243 12.686 14.899 1.00 92.44 294 ASP A N 1
ATOM 2271 C CA . ASP A 1 294 ? -1.171 12.303 14.933 1.00 92.44 294 ASP A CA 1
ATOM 2272 C C . ASP A 1 294 ? -1.785 12.497 16.332 1.00 92.44 294 ASP A C 1
ATOM 2274 O O . ASP A 1 294 ? -2.994 12.341 16.512 1.00 92.44 294 ASP A O 1
ATOM 2278 N N . LEU A 1 295 ? -0.968 12.839 17.336 1.00 93.25 295 LEU A N 1
ATOM 2279 C CA . LEU A 1 295 ? -1.427 13.113 18.693 1.00 93.25 295 LEU A CA 1
ATOM 2280 C C . LEU A 1 295 ? -1.797 14.588 18.853 1.00 93.25 295 LEU A C 1
ATOM 2282 O O . LEU A 1 295 ? -0.999 15.489 18.600 1.00 93.25 295 LEU A O 1
ATOM 2286 N N . GLY A 1 296 ? -3.027 14.832 19.304 1.00 89.31 296 GLY A N 1
ATOM 2287 C CA . GLY A 1 296 ? -3.529 16.177 19.554 1.00 89.31 296 GLY A CA 1
ATOM 2288 C C . GLY A 1 296 ? -2.906 16.847 20.790 1.00 89.31 296 GLY A C 1
ATOM 2289 O O . GLY A 1 296 ? -2.337 16.177 21.660 1.00 89.31 296 GLY A O 1
ATOM 2290 N N . PRO A 1 297 ? -3.048 18.179 20.914 1.00 86.00 297 PRO A N 1
ATOM 2291 C CA . PRO A 1 297 ? -2.697 18.886 22.141 1.00 86.00 297 PRO A CA 1
ATOM 2292 C C . PRO A 1 297 ? -3.510 18.321 23.316 1.00 86.00 297 PRO A C 1
ATOM 2294 O O . PRO A 1 297 ? -4.729 18.192 23.230 1.00 86.00 297 PRO A O 1
ATOM 2297 N N . GLY A 1 298 ? -2.828 17.959 24.405 1.00 87.44 298 GLY A N 1
ATOM 2298 C CA . GLY A 1 298 ? -3.431 17.295 25.572 1.00 87.44 298 GLY A CA 1
ATOM 2299 C C . GLY A 1 298 ? -3.202 15.781 25.633 1.00 87.44 298 GLY A C 1
ATOM 2300 O O . GLY A 1 298 ? -3.515 15.154 26.641 1.00 87.44 298 GLY A O 1
ATOM 2301 N N . CYS A 1 299 ? -2.610 15.186 24.598 1.00 93.06 299 CYS A N 1
ATOM 2302 C CA . CYS A 1 299 ? -2.084 13.828 24.674 1.00 93.06 299 CYS A CA 1
ATOM 2303 C C . CYS A 1 299 ? -0.775 13.765 25.471 1.00 93.06 299 CYS A C 1
ATOM 2305 O O . CYS A 1 299 ? -0.001 14.727 25.412 1.00 93.06 299 CYS A O 1
ATOM 2307 N N . PRO A 1 300 ? -0.477 12.639 26.155 1.00 91.12 300 PRO A N 1
ATOM 2308 C CA . PRO A 1 300 ? 0.857 12.385 26.690 1.00 91.12 300 PRO A CA 1
ATOM 2309 C C . PRO A 1 300 ? 1.918 12.611 25.608 1.00 91.12 300 PRO A C 1
ATOM 2311 O O . PRO A 1 300 ? 1.747 12.153 24.480 1.00 91.12 300 PRO A O 1
ATOM 2314 N N . GLN A 1 301 ? 2.986 13.329 25.945 1.00 90.69 301 GLN A N 1
ATOM 2315 C CA . GLN A 1 301 ? 4.083 13.650 25.030 1.00 90.69 301 GLN A CA 1
ATOM 2316 C C . GLN A 1 301 ? 5.340 12.878 25.440 1.00 90.69 301 GLN A C 1
ATOM 2318 O O . GLN A 1 301 ? 5.521 12.594 26.627 1.00 90.69 301 GLN A O 1
ATOM 2323 N N . ILE A 1 302 ? 6.173 12.542 24.453 1.00 85.69 302 ILE A N 1
ATOM 2324 C CA . ILE A 1 302 ? 7.530 12.002 24.637 1.00 85.69 302 ILE A CA 1
ATOM 2325 C C . ILE A 1 302 ? 8.533 13.145 24.522 1.00 85.69 302 ILE A C 1
ATOM 2327 O O . ILE A 1 302 ? 8.323 14.000 23.631 1.00 85.69 302 ILE A O 1
#

Secondary structure (DSSP, 8-state):
---------S--PPPP-----S-----------------------PPP----EE---SB---S---EETTEE--GGGGGSS-TTTT-TT-----B-S-----B----EEEEEEEEE-S---B-TTS-BHHHHSBEEEEEEEEETTEEEE--B--TT--EEEE-S---EES-EEEEEEEEEPPSS--SB---EEEEEEE-----PPPPPPPPS--------S-TTTT--EEE--S-EEEBSSS-S--TTPEEE-S--EEEEEEEEEEEETTEEEEEEEESSSS--EEEEEEEGGGSPTTS---

pLDDT: mean 72.84, std 24.41, range [19.8, 98.12]

=== Feature glossary ===
The record interleaves many kinds of information about one protein. Here is each kind framed as the question it answers.

Q: What does the local fold look like, residue by residue?
A: A 3Di character summarizes, for each residue, the relative orientation of the Cα frame of its nearest spatial neighbor. Because it encodes fold topology rather than chemistry, 3Di alignments detect remote structural similarity that sequence alignment misses.

Q: Which residues are in helices, strands, or loops?
A: Secondary structure is the local, repeating backbone conformation. DSSP classifies it into eight states by reading the hydrogen-bond network: three helix types (H, G, I), two β types (E, B), two non-regular types (T, S), and unstructured coil (-).

Q: How big and how compact is the whole molecule?
A: Three whole-structure scalars: the radius of gyration (RMS distance of Cα from centroid, in Å), the count of Cα–Cα contacts (pairs closer than 8 Å and separated by more than four residues in sequence — i.e. tertiary, not local, contacts), and the bounding-box dimensions. Together they distinguish compact globular folds from extended fibres or disordered chains.

Q: How confident is the AlphaFold model at each residue?
A: For AlphaFold models, the B-factor field carries pLDDT — the model's own estimate of local accuracy on a 0–100 scale. Regions with pLDDT<50 should be treated as essentially unmodeled; they often correspond to intrinsically disordered segments.

Q: What family and function is it annotated with?
A: Functional annotations link the protein to curated databases. InterPro entries identify conserved domains and families by matching the sequence against member-database signatures (Pfam, PROSITE, CDD, …). Gene Ontology (GO) terms describe molecular function, biological process, and cellular component in a controlled vocabulary. CATH places the structure in a hierarchical fold classification (Class/Architecture/Topology/Homologous-superfamily). The organism is the source species.

Q: What known structures does this most resemble?
A: Nearest PDB neighbors are the top structural matches found by Foldseek when searching this structure against the entire Protein Data Bank. Each hit reports a TM-score (0 to 1; >0.5 almost always implies the same fold) and an E-value. These are *structural* homologs — they may share no detectable sequence similarity.

Q: Which residues are buried vs exposed?
A: Solvent-accessible surface area (SASA) is the area in Å² traced out by the centre of a 1.4 Å probe sphere (a water molecule) rolled over the protein's van der Waals surface (Shrake–Rupley / Lee–Richards construction). Buried residues have near-zero SASA; fully exposed residues can exceed 200 Å². The total SASA scales roughly with the number of surface residues.

Q: What are the backbone torsion angles?
A: φ (phi) and ψ (psi) are the two rotatable backbone dihedrals per residue: φ is the C(i-1)–N–Cα–C torsion, ψ is the N–Cα–C–N(i+1) torsion, both in degrees on (−180°, 180°]. α-helical residues cluster near (−60°, −45°); β-strand residues near (−120°, +130°). A Ramachandran plot is simply a scatter of (φ, ψ) for every residue.

Q: Are the domains correctly placed relative to each other?
A: Predicted aligned error is AlphaFold's pairwise confidence. Unlike pLDDT (per-residue), PAE is per-residue-pair and captures whether two parts of the structure are correctly placed relative to each other. Units are ångströms of expected positional error.

Q: What if only a Cα trace is available?
A: P-SEA three-state annotation labels each residue as helix, strand, or coil based purely on the geometry of the Cα trace. It serves as a fallback when the full backbone (and thus DSSP) is unavailable.

Q: What is the amino-acid chain?
A: This is the polypeptide sequence — one letter per residue, N-terminus first. Length ranges from a few dozen residues for small domains to over a thousand for large multi-domain proteins.

Q: What do the rendered images show?
A: The six renders are orthographic views along the three Cartesian axes in both directions. Representation (cartoon, sticks, or surface) and color scheme (sequence-rainbow or by-chain) vary across proteins so the training set covers all the common visualization conventions.

Q: What do the diagnostic plots show?
A: Plot images: a contact map (which residues are close in 3D, as an N×N binary image), a Ramachandran scatter (backbone torsion angles, revealing secondary-structure composition at a glance), and — for AlphaFold structures — a PAE heatmap (pairwise prediction confidence).

Q: How mobile is each atom in the crystal?
A: B-factor (Debye–Waller factor) reflects atomic displacement in the crystal lattice. It is an experimental observable (units Å²), not a prediction; low values mean the atom is pinned down, high values mean it moves or is heterogeneous across the crystal.

Q: Where is each backbone atom in 3D?
A: The mmCIF table is the protein's shape written out atom by atom. For each backbone N, Cα, C, and carbonyl O, it records an (x, y, z) coordinate triple in Å plus the residue type, chain letter, and residue number.